Protein AF-A0A7R9HD45-F1 (afdb_monomer_lite)

Radius of gyration: 19.66 Å; chains: 1; bounding box: 54×45×56 Å

Foldseek 3Di:
DDDPDPPVVVPVPPVVVVVVPPDDPVVVVLPPPLLVLCVVVVVVLCLVPVCSVPPSVCLSVDPSSVVVVVVVVVLVVVLLQCLVPVVVNVVSVVVVVVVCVVSVCDPVNVCSVLVVLLQLLLVVLVVVDALVVLVVVLVVVLVCCCVVCPVVCDPSSSVVSSVVSVSSSVSSNNSSVVNVVVVVVVVD

Structure (mmCIF, N/CA/C/O backbone):
data_AF-A0A7R9HD45-F1
#
_entry.id   AF-A0A7R9HD45-F1
#
loop_
_atom_site.group_PDB
_atom_site.id
_atom_site.type_symbol
_atom_site.label_atom_id
_atom_site.label_alt_id
_atom_site.label_comp_id
_atom_site.label_asym_id
_atom_site.label_entity_id
_atom_site.label_seq_id
_atom_site.pdbx_PDB_ins_code
_atom_site.Cartn_x
_atom_site.Cartn_y
_atom_site.Cartn_z
_atom_site.occupancy
_atom_site.B_iso_or_equiv
_atom_site.auth_seq_id
_atom_site.auth_comp_id
_atom_site.auth_asym_id
_atom_site.auth_atom_id
_atom_site.pdbx_PDB_model_num
ATOM 1 N N . MET A 1 1 ? 4.451 24.862 31.848 1.00 37.00 1 MET A N 1
ATOM 2 C CA . MET A 1 1 ? 4.583 25.518 30.523 1.00 37.00 1 MET A CA 1
ATOM 3 C C . MET A 1 1 ? 5.754 26.496 30.587 1.00 37.00 1 MET A C 1
ATOM 5 O O . MET A 1 1 ? 5.957 27.007 31.683 1.00 37.00 1 MET A O 1
ATOM 9 N N . PRO A 1 2 ? 6.519 26.742 29.502 1.00 36.47 2 PRO A N 1
ATOM 10 C CA . PRO A 1 2 ? 6.122 26.620 28.089 1.00 36.47 2 PRO A CA 1
ATOM 11 C C . PRO A 1 2 ? 6.925 25.553 27.303 1.00 36.47 2 PRO A C 1
ATOM 13 O O . PRO A 1 2 ? 8.023 25.207 27.710 1.00 36.47 2 PRO A O 1
ATOM 16 N N . HIS A 1 3 ? 6.418 24.835 26.289 1.00 32.84 3 HIS A N 1
ATOM 17 C CA . HIS A 1 3 ? 5.619 25.163 25.083 1.00 32.84 3 HIS A CA 1
ATOM 18 C C . HIS A 1 3 ? 6.367 25.822 23.902 1.00 32.84 3 HIS A C 1
ATOM 20 O O . HIS A 1 3 ? 5.754 26.561 23.143 1.00 32.84 3 HIS A O 1
ATOM 26 N N . THR A 1 4 ? 7.657 25.536 23.676 1.00 33.56 4 THR A N 1
ATOM 27 C CA . THR A 1 4 ? 8.432 26.269 22.643 1.00 33.56 4 THR A CA 1
ATOM 28 C C . THR A 1 4 ? 9.160 25.475 21.554 1.00 33.56 4 THR A C 1
ATOM 30 O O . THR A 1 4 ? 9.821 26.104 20.736 1.00 33.56 4 THR A O 1
ATOM 33 N N . THR A 1 5 ? 8.996 24.154 21.411 1.00 37.38 5 THR A N 1
ATOM 34 C CA . THR A 1 5 ? 9.752 23.429 20.354 1.00 37.38 5 THR A CA 1
ATOM 35 C C . THR A 1 5 ? 8.941 23.069 19.099 1.00 37.38 5 THR A C 1
ATOM 37 O O . THR A 1 5 ? 9.533 22.813 18.057 1.00 37.38 5 THR A O 1
ATOM 40 N N . ILE A 1 6 ? 7.602 23.127 19.118 1.00 32.69 6 ILE A N 1
ATOM 41 C CA . ILE A 1 6 ? 6.777 22.719 17.952 1.00 32.69 6 ILE A CA 1
ATOM 42 C C . ILE A 1 6 ? 6.274 23.910 17.108 1.00 32.69 6 ILE A C 1
ATOM 44 O O . ILE A 1 6 ? 5.929 23.740 15.942 1.00 32.69 6 ILE A O 1
ATOM 48 N N . GLN A 1 7 ? 6.310 25.146 17.618 1.00 30.80 7 GLN A N 1
ATOM 49 C CA . GLN A 1 7 ? 5.837 26.314 16.852 1.00 30.80 7 GLN A CA 1
ATOM 50 C C . GLN A 1 7 ? 6.809 26.795 15.759 1.00 30.80 7 GLN A C 1
ATOM 52 O O . GLN A 1 7 ? 6.371 27.408 14.788 1.00 30.80 7 GLN A O 1
ATOM 57 N N . ASN A 1 8 ? 8.099 26.456 15.835 1.00 28.36 8 ASN A N 1
ATOM 58 C CA . ASN A 1 8 ? 9.096 26.980 14.890 1.00 28.36 8 ASN A CA 1
ATOM 59 C C . ASN A 1 8 ? 9.221 26.199 13.572 1.00 28.36 8 ASN A C 1
ATOM 61 O O . ASN A 1 8 ? 9.954 26.628 12.685 1.00 28.36 8 ASN A O 1
ATOM 65 N N . ILE A 1 9 ? 8.470 25.109 13.386 1.00 36.81 9 ILE A N 1
ATOM 66 C CA . ILE A 1 9 ? 8.404 24.407 12.091 1.00 36.81 9 ILE A CA 1
ATOM 67 C C . ILE A 1 9 ? 7.340 25.049 11.170 1.00 36.81 9 ILE A C 1
ATOM 69 O O . ILE A 1 9 ? 7.407 24.928 9.948 1.00 36.81 9 ILE A O 1
ATOM 73 N N . CYS A 1 10 ? 6.403 25.834 11.721 1.00 34.09 10 CYS A N 1
ATOM 74 C CA . CYS A 1 10 ? 5.302 26.434 10.956 1.00 34.09 10 CYS A CA 1
ATOM 75 C C . CYS A 1 10 ? 5.673 27.677 10.124 1.00 34.09 10 CYS A C 1
ATOM 77 O O . CYS A 1 10 ? 4.868 28.105 9.298 1.00 34.09 10 CYS A O 1
ATOM 79 N N . HIS A 1 11 ? 6.858 28.275 10.294 1.00 33.97 11 HIS A N 1
ATOM 80 C CA . HIS A 1 11 ? 7.197 29.545 9.624 1.00 33.97 11 HIS A CA 1
ATOM 81 C C . HIS A 1 11 ? 8.192 29.438 8.460 1.00 33.97 11 HIS A C 1
ATOM 83 O O . HIS A 1 11 ? 8.346 30.399 7.711 1.00 33.97 11 HIS A O 1
ATOM 89 N N . THR A 1 12 ? 8.772 28.263 8.202 1.00 34.00 12 THR A N 1
ATOM 90 C CA . THR A 1 12 ? 9.596 28.002 6.999 1.00 34.00 12 THR A CA 1
ATOM 91 C C . THR A 1 12 ? 8.885 27.143 5.943 1.00 34.00 12 THR A C 1
ATOM 93 O O . THR A 1 12 ? 9.400 26.938 4.844 1.00 34.00 12 THR A O 1
ATOM 96 N N . ALA A 1 13 ? 7.635 26.747 6.203 1.00 35.91 13 ALA A N 1
ATOM 97 C CA . ALA A 1 13 ? 6.759 26.040 5.271 1.00 35.91 13 ALA A CA 1
ATOM 98 C C . ALA A 1 13 ? 6.132 26.832 4.081 1.00 35.91 13 ALA A C 1
ATOM 100 O O . ALA A 1 13 ? 5.408 26.191 3.310 1.00 35.91 13 ALA A O 1
ATOM 101 N N . PRO A 1 14 ? 6.350 28.149 3.818 1.00 29.95 14 PRO A N 1
ATOM 102 C CA . PRO A 1 14 ? 5.657 28.797 2.696 1.00 29.95 14 PRO A CA 1
ATOM 103 C C . PRO A 1 14 ? 6.143 28.360 1.307 1.00 29.95 14 PRO A C 1
ATOM 105 O O . PRO A 1 14 ? 5.421 28.555 0.332 1.00 29.95 14 PRO A O 1
ATOM 108 N N . VAL A 1 15 ? 7.340 27.775 1.178 1.00 36.78 15 VAL A N 1
ATOM 109 C CA . VAL A 1 15 ? 7.893 27.402 -0.141 1.00 36.78 15 VAL A CA 1
ATOM 110 C C . VAL A 1 15 ? 7.516 25.975 -0.533 1.00 36.78 15 VAL A C 1
ATOM 112 O O . VAL A 1 15 ? 7.217 25.718 -1.699 1.00 36.78 15 VAL A O 1
ATOM 115 N N . PHE A 1 16 ? 7.437 25.060 0.438 1.00 35.75 16 PHE A N 1
ATOM 116 C CA . PHE A 1 16 ? 7.025 23.683 0.174 1.00 35.75 16 PHE A CA 1
ATOM 117 C C . PHE A 1 16 ? 5.530 23.641 -0.170 1.00 35.75 16 PHE A C 1
ATOM 119 O O . PHE A 1 16 ? 5.158 23.137 -1.223 1.00 35.75 16 PHE A O 1
ATOM 126 N N . PHE A 1 17 ? 4.672 24.294 0.625 1.00 30.89 17 PHE A N 1
ATOM 127 C CA . PHE A 1 17 ? 3.214 24.183 0.487 1.00 30.89 17 PHE A CA 1
ATOM 128 C C . PHE A 1 17 ? 2.621 24.935 -0.721 1.00 30.89 17 PHE A C 1
ATOM 130 O O . PHE A 1 17 ? 1.613 24.509 -1.288 1.00 30.89 17 PHE A O 1
ATOM 137 N N . LYS A 1 18 ? 3.260 26.015 -1.196 1.00 28.20 18 LYS A N 1
ATOM 138 C CA . LYS A 1 18 ? 2.739 26.805 -2.330 1.00 28.20 18 LYS A CA 1
ATOM 139 C C . LYS A 1 18 ? 2.859 26.081 -3.679 1.00 28.20 18 LYS A C 1
ATOM 141 O O . LYS A 1 18 ? 2.117 26.400 -4.603 1.00 28.20 18 LYS A O 1
ATOM 146 N N . ARG A 1 19 ? 3.720 25.057 -3.781 1.00 32.09 19 ARG A N 1
ATOM 147 C CA . ARG A 1 19 ? 3.795 24.148 -4.943 1.00 32.09 19 ARG A CA 1
ATOM 148 C C . ARG A 1 19 ? 2.727 23.038 -4.896 1.00 32.09 19 ARG A C 1
ATOM 150 O O . ARG A 1 19 ? 2.382 22.499 -5.942 1.00 32.09 19 ARG A O 1
ATOM 157 N N . PHE A 1 20 ? 2.174 22.733 -3.717 1.00 34.44 20 PHE A N 1
ATOM 158 C CA . PHE A 1 20 ? 1.123 21.717 -3.526 1.00 34.44 20 PHE A CA 1
ATOM 159 C C . PHE A 1 20 ? -0.303 22.276 -3.630 1.00 34.44 20 PHE A C 1
ATOM 161 O O . PHE A 1 20 ? -1.250 21.507 -3.756 1.00 34.44 20 PHE A O 1
ATOM 168 N N . SER A 1 21 ? -0.471 23.602 -3.621 1.00 35.94 21 SER A N 1
ATOM 169 C CA . SER A 1 21 ? -1.791 24.248 -3.658 1.00 35.94 21 SER A CA 1
ATOM 170 C C . SER A 1 21 ? -2.357 24.476 -5.068 1.00 35.94 21 SER A C 1
ATOM 172 O O . SER A 1 21 ? -3.542 24.777 -5.184 1.00 35.94 21 SER A O 1
ATOM 174 N N . THR A 1 22 ? -1.559 24.375 -6.136 1.00 33.75 22 THR A N 1
ATOM 175 C CA . THR A 1 22 ? -2.017 24.701 -7.507 1.00 33.75 22 THR A CA 1
ATOM 176 C C . THR A 1 22 ? -1.997 23.524 -8.477 1.00 33.75 22 THR A C 1
ATOM 178 O O . THR A 1 22 ? -2.647 23.583 -9.519 1.00 33.75 22 THR A O 1
ATOM 181 N N . ALA A 1 23 ? -1.328 22.422 -8.135 1.00 33.41 23 ALA A N 1
ATOM 182 C CA . ALA A 1 23 ? -1.485 21.170 -8.857 1.00 33.41 23 ALA A CA 1
ATOM 183 C C . ALA A 1 23 ? -2.617 20.383 -8.196 1.00 33.41 23 ALA A C 1
ATOM 185 O O . ALA A 1 23 ? -2.477 19.918 -7.069 1.00 33.41 23 ALA A O 1
ATOM 186 N N . SER A 1 24 ? -3.743 20.247 -8.899 1.00 37.78 24 SER A N 1
ATOM 187 C CA . SER A 1 24 ? -4.801 19.295 -8.558 1.00 37.78 24 SER A CA 1
ATOM 188 C C . SER A 1 24 ? -4.176 18.000 -8.027 1.00 37.78 24 SER A C 1
ATOM 190 O O . SER A 1 24 ? -3.310 17.426 -8.687 1.00 37.78 24 SER A O 1
ATOM 192 N N . THR A 1 25 ? -4.626 17.526 -6.865 1.00 40.59 25 THR A N 1
ATOM 193 C CA . THR A 1 25 ? -4.261 16.240 -6.232 1.00 40.59 25 THR A CA 1
ATOM 194 C C . THR A 1 25 ? -4.289 15.038 -7.189 1.00 40.59 25 THR A C 1
ATOM 196 O O . THR A 1 25 ? -3.688 14.003 -6.910 1.00 40.59 25 THR A O 1
ATOM 199 N N . LYS A 1 26 ? -4.905 15.197 -8.365 1.00 34.84 26 LYS A N 1
ATOM 200 C CA . LYS A 1 26 ? -4.814 14.302 -9.519 1.00 34.84 26 LYS A CA 1
ATOM 201 C C . LYS A 1 26 ? -3.368 14.093 -10.011 1.00 34.84 26 LYS A C 1
ATOM 203 O O . LYS A 1 26 ? -2.990 12.954 -10.243 1.00 34.84 26 LYS A O 1
ATOM 208 N N . SER A 1 27 ? -2.523 15.121 -10.125 1.00 34.53 27 SER A N 1
ATOM 209 C CA . SER A 1 27 ? -1.201 14.992 -10.776 1.00 34.53 27 SER A CA 1
ATOM 210 C C . SER A 1 27 ? -0.149 14.227 -9.965 1.00 34.53 27 SER A C 1
ATOM 212 O O . SER A 1 27 ? 0.706 13.574 -10.559 1.00 34.53 27 SER A O 1
ATOM 214 N N . PHE A 1 28 ? -0.207 14.262 -8.630 1.00 35.84 28 PHE A N 1
ATOM 215 C CA . PHE A 1 28 ? 0.775 13.559 -7.792 1.00 35.84 28 PHE A CA 1
ATOM 216 C C . PHE A 1 28 ? 0.576 12.031 -7.843 1.00 35.84 28 PHE A C 1
ATOM 218 O O . PHE A 1 28 ? 1.538 11.286 -8.004 1.00 35.84 28 PHE A O 1
ATOM 225 N N . PHE A 1 29 ? -0.680 11.567 -7.848 1.00 39.22 29 PHE A N 1
ATOM 226 C CA . PHE A 1 29 ? -1.022 10.143 -7.990 1.00 39.22 29 PHE A CA 1
ATOM 227 C C . PHE A 1 29 ? -0.968 9.625 -9.440 1.00 39.22 29 PHE A C 1
ATOM 229 O O . PHE A 1 29 ? -0.729 8.438 -9.664 1.00 39.22 29 PHE A O 1
ATOM 236 N N . ILE A 1 30 ? -1.172 10.490 -10.442 1.00 40.84 30 ILE A N 1
ATOM 237 C CA . ILE A 1 30 ? -1.150 10.093 -11.861 1.00 40.84 30 ILE A CA 1
ATOM 238 C C . ILE A 1 30 ? 0.277 9.783 -12.357 1.00 40.84 30 ILE A C 1
ATOM 240 O O . ILE A 1 30 ? 0.427 8.906 -13.205 1.00 40.84 30 ILE A O 1
ATOM 244 N N . CYS A 1 31 ? 1.318 10.430 -11.811 1.00 39.12 31 CYS A N 1
ATOM 245 C CA . CYS A 1 31 ? 2.699 10.281 -12.298 1.00 39.12 31 CYS A CA 1
ATOM 246 C C . CYS A 1 31 ? 3.577 9.293 -11.507 1.00 39.12 31 CYS A C 1
ATOM 248 O O . CYS A 1 31 ? 4.443 8.667 -12.114 1.00 39.12 31 CYS A O 1
ATOM 250 N N . PHE A 1 32 ? 3.396 9.147 -10.187 1.00 40.38 32 PHE A N 1
ATOM 251 C CA . PHE A 1 32 ? 4.357 8.391 -9.365 1.00 40.38 32 PHE A CA 1
ATOM 252 C C . PHE A 1 32 ? 4.056 6.880 -9.271 1.00 40.38 32 PHE A C 1
ATOM 254 O O . PHE A 1 32 ? 4.989 6.088 -9.357 1.00 40.38 32 PHE A O 1
ATOM 261 N N . ASP A 1 33 ? 2.781 6.463 -9.221 1.00 44.50 33 ASP A N 1
ATOM 262 C CA . ASP A 1 33 ? 2.428 5.054 -8.932 1.00 44.50 33 ASP A CA 1
ATOM 263 C C . ASP A 1 33 ? 1.754 4.295 -10.090 1.00 44.50 33 ASP A C 1
ATOM 265 O O . ASP A 1 33 ? 2.065 3.128 -10.343 1.00 44.50 33 ASP A O 1
ATOM 269 N N . ARG A 1 34 ? 0.859 4.938 -10.856 1.00 52.25 34 ARG A N 1
ATOM 270 C CA . ARG A 1 34 ? 0.062 4.257 -11.903 1.00 52.25 34 ARG A CA 1
ATOM 271 C C . ARG A 1 34 ? 0.893 3.742 -13.076 1.00 52.25 34 ARG A C 1
ATOM 273 O O . ARG A 1 34 ? 0.604 2.687 -13.632 1.00 52.25 34 ARG A O 1
ATOM 280 N N . PHE A 1 35 ? 1.902 4.512 -13.464 1.00 52.75 35 PHE A N 1
ATOM 281 C CA . PHE A 1 35 ? 2.761 4.213 -14.607 1.00 52.75 35 PHE A CA 1
ATOM 282 C C . PHE A 1 35 ? 3.897 3.260 -14.225 1.00 52.75 35 PHE A C 1
ATOM 284 O O . PHE A 1 35 ? 4.374 2.474 -15.043 1.00 52.75 35 PHE A O 1
ATOM 291 N N . TRP A 1 36 ? 4.314 3.304 -12.957 1.00 65.19 36 TRP A N 1
ATOM 292 C CA . TRP A 1 36 ? 5.434 2.517 -12.471 1.00 65.19 36 TRP A CA 1
ATOM 293 C C . TRP A 1 36 ? 5.076 1.036 -12.312 1.00 65.19 36 TRP A C 1
ATOM 295 O O . TRP A 1 36 ? 5.911 0.189 -12.625 1.00 65.19 36 TRP A O 1
ATOM 305 N N . PHE A 1 37 ? 3.831 0.703 -11.940 1.00 77.75 37 PHE A N 1
ATOM 306 C CA . PHE A 1 37 ? 3.370 -0.690 -11.854 1.00 77.75 37 PHE A CA 1
ATOM 307 C C . PHE A 1 37 ? 3.571 -1.459 -13.169 1.00 77.75 37 PHE A C 1
ATOM 309 O O . PHE A 1 37 ? 4.298 -2.449 -13.186 1.00 77.75 37 PHE A O 1
ATOM 316 N N . PHE A 1 38 ? 3.000 -0.985 -14.283 1.00 83.12 38 PHE A N 1
ATOM 317 C CA . PHE A 1 38 ? 3.111 -1.683 -15.572 1.00 83.12 38 PHE A CA 1
ATOM 318 C C . PHE A 1 38 ? 4.471 -1.510 -16.253 1.00 83.12 38 PHE A C 1
ATOM 320 O O . PHE A 1 38 ? 4.871 -2.374 -17.023 1.00 83.12 38 PHE A O 1
ATOM 327 N N . ARG A 1 39 ? 5.231 -0.451 -15.950 1.00 81.31 39 ARG A N 1
ATOM 328 C CA . ARG A 1 39 ? 6.635 -0.362 -16.388 1.00 81.31 39 ARG A CA 1
ATOM 329 C C . ARG A 1 39 ? 7.532 -1.371 -15.680 1.00 81.31 39 ARG A C 1
ATOM 331 O O . ARG A 1 39 ? 8.469 -1.880 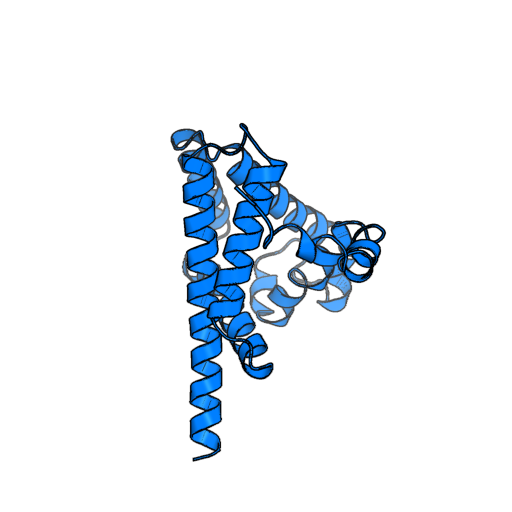-16.281 1.00 81.31 39 ARG A O 1
ATOM 338 N N . THR A 1 40 ? 7.251 -1.645 -14.409 1.00 76.88 40 THR A N 1
ATOM 339 C CA . THR A 1 40 ? 8.044 -2.568 -13.587 1.00 76.88 40 THR A CA 1
ATOM 340 C C . THR A 1 40 ? 7.608 -4.017 -13.780 1.00 76.88 40 THR A C 1
ATOM 342 O O . THR A 1 40 ? 8.442 -4.918 -13.722 1.00 76.88 40 THR A O 1
ATOM 345 N N . TYR A 1 41 ? 6.315 -4.239 -14.019 1.00 82.81 41 TYR A N 1
ATOM 346 C CA . TYR A 1 41 ? 5.709 -5.554 -14.210 1.00 82.81 41 TYR A CA 1
ATOM 347 C C . TYR A 1 41 ? 4.792 -5.555 -15.451 1.00 82.81 41 TYR A C 1
ATOM 349 O O . TYR A 1 41 ? 3.569 -5.669 -15.315 1.00 82.81 41 TYR A O 1
ATOM 357 N N . PRO A 1 42 ? 5.348 -5.420 -16.672 1.00 84.12 42 PRO A N 1
ATOM 358 C CA . PRO A 1 42 ? 4.565 -5.326 -17.910 1.00 84.12 42 PRO A CA 1
ATOM 359 C C . PRO A 1 42 ? 3.654 -6.534 -18.146 1.00 84.12 42 PRO A C 1
ATOM 361 O O . PRO A 1 42 ? 2.526 -6.370 -18.601 1.00 84.12 42 PRO A O 1
ATOM 364 N N . GLN A 1 43 ? 4.068 -7.729 -17.722 1.00 85.62 43 GLN A N 1
ATOM 365 C CA . GLN A 1 43 ? 3.274 -8.959 -17.793 1.00 85.62 43 GLN A CA 1
ATOM 366 C C . GLN A 1 43 ? 1.941 -8.874 -17.030 1.00 85.62 43 GLN A C 1
ATOM 368 O O . GLN A 1 43 ? 1.009 -9.627 -17.296 1.00 85.62 43 GLN A O 1
ATOM 373 N N . LYS A 1 44 ? 1.810 -7.952 -16.066 1.00 86.25 44 LYS A N 1
ATOM 374 C CA . LYS A 1 44 ? 0.560 -7.768 -15.314 1.00 86.25 44 LYS A CA 1
ATOM 375 C C . LYS A 1 44 ? -0.509 -7.068 -16.146 1.00 86.25 44 LYS A C 1
ATOM 377 O O . LYS A 1 44 ? -1.691 -7.223 -15.849 1.00 86.25 44 LYS A O 1
ATOM 382 N N . LEU A 1 45 ? -0.118 -6.348 -17.200 1.00 88.06 45 LEU A N 1
ATOM 383 C CA . LEU A 1 45 ? -1.037 -5.664 -18.108 1.00 88.06 45 LEU A CA 1
ATOM 384 C C . LEU A 1 45 ? -1.970 -6.649 -18.833 1.00 88.06 45 LEU A C 1
ATOM 386 O O . LEU A 1 45 ? -3.138 -6.340 -19.062 1.00 88.06 45 LEU A O 1
ATOM 390 N N . GLU A 1 46 ? -1.501 -7.872 -19.094 1.00 89.19 46 GLU A N 1
ATOM 391 C CA . GLU A 1 46 ? -2.262 -8.943 -19.755 1.00 89.19 46 GLU A CA 1
ATOM 392 C C . GLU A 1 46 ? -3.553 -9.318 -19.011 1.00 89.19 46 GLU A C 1
ATOM 394 O O . GLU A 1 46 ? -4.531 -9.750 -19.621 1.00 89.19 46 GLU A O 1
ATOM 399 N N . LYS A 1 47 ? -3.598 -9.111 -17.688 1.00 86.50 47 LYS A N 1
ATOM 400 C CA . LYS A 1 47 ? -4.785 -9.390 -16.863 1.00 86.50 47 LYS A CA 1
ATOM 401 C C . LYS A 1 47 ? -5.910 -8.371 -17.068 1.00 86.50 47 LYS A C 1
ATOM 403 O O . LYS A 1 47 ? -7.042 -8.610 -16.649 1.00 86.50 47 LYS A O 1
ATOM 408 N N . PHE A 1 48 ? -5.628 -7.249 -17.728 1.00 89.44 48 PHE A N 1
ATOM 409 C CA . PHE A 1 48 ? -6.566 -6.156 -17.944 1.00 89.44 48 PHE A CA 1
ATOM 410 C C . PHE A 1 48 ? -7.064 -6.128 -19.388 1.00 89.44 48 PHE A C 1
ATOM 412 O O . PHE A 1 48 ? -6.786 -5.187 -20.122 1.00 89.44 48 PHE A O 1
ATOM 419 N N . ALA A 1 49 ? -7.866 -7.121 -19.788 1.00 89.88 49 ALA A N 1
ATOM 420 C CA . ALA A 1 49 ? -8.382 -7.271 -21.161 1.00 89.88 49 ALA A CA 1
ATOM 421 C C . ALA A 1 49 ? -8.983 -5.986 -21.777 1.00 89.88 49 ALA A C 1
ATOM 423 O O . ALA A 1 49 ? -8.977 -5.792 -22.986 1.00 89.88 49 ALA A O 1
ATOM 424 N N . ALA A 1 50 ? -9.495 -5.083 -20.939 1.00 90.12 50 ALA A N 1
ATOM 425 C CA . ALA A 1 50 ? -10.053 -3.801 -21.345 1.00 90.12 50 ALA A CA 1
ATOM 426 C C . ALA A 1 50 ? -9.028 -2.844 -21.997 1.00 90.12 50 ALA A C 1
ATOM 428 O O . ALA A 1 50 ? -9.433 -1.992 -22.791 1.00 90.12 50 ALA A O 1
ATOM 429 N N . PHE A 1 51 ? -7.746 -2.958 -21.643 1.00 92.25 51 PHE A N 1
ATOM 430 C CA . PHE A 1 51 ? -6.659 -2.086 -22.100 1.00 92.25 51 PHE A CA 1
ATOM 431 C C . PHE A 1 51 ? -5.304 -2.814 -22.210 1.00 92.25 51 PHE A C 1
ATOM 433 O O . PHE A 1 51 ? -4.263 -2.167 -22.229 1.00 92.25 51 PHE A O 1
ATOM 440 N N . SER A 1 52 ? -5.299 -4.146 -22.305 1.00 91.62 52 SER A N 1
ATOM 441 C CA . SER A 1 52 ? -4.069 -4.949 -22.312 1.00 91.62 52 SER A CA 1
ATOM 442 C C . SER A 1 52 ? -3.205 -4.743 -23.558 1.00 91.62 52 SER A C 1
ATOM 444 O O . SER A 1 52 ? -2.006 -4.991 -23.522 1.00 91.62 52 SER A O 1
ATOM 446 N N . THR A 1 53 ? -3.811 -4.284 -24.654 1.00 92.31 53 THR A N 1
ATOM 447 C CA . THR A 1 53 ? -3.146 -4.006 -25.935 1.00 92.31 53 THR A CA 1
ATOM 448 C C . THR A 1 53 ? -2.725 -2.546 -26.089 1.00 92.31 53 THR A C 1
ATOM 450 O O . THR A 1 53 ? -2.229 -2.165 -27.145 1.00 92.31 53 THR A O 1
ATOM 453 N N . VAL A 1 54 ? -2.991 -1.702 -25.089 1.00 89.94 54 VAL A N 1
ATOM 454 C CA . VAL A 1 54 ? -2.671 -0.273 -25.149 1.00 89.94 54 VAL A CA 1
ATOM 455 C C . VAL A 1 54 ? -1.187 -0.095 -24.819 1.00 89.94 54 VAL A C 1
ATOM 457 O O . VAL A 1 54 ? -0.752 -0.604 -23.781 1.00 89.94 54 VAL A O 1
ATOM 460 N N . PRO A 1 55 ? -0.410 0.622 -25.653 1.00 89.62 55 PRO A N 1
ATOM 461 C CA . PRO A 1 55 ? 0.982 0.938 -25.356 1.00 89.62 55 PRO A CA 1
ATOM 462 C C . PRO A 1 55 ? 1.138 1.610 -23.989 1.00 89.62 55 PRO A C 1
ATOM 464 O O . PRO A 1 55 ? 0.291 2.404 -23.570 1.00 89.62 55 PRO A O 1
ATOM 467 N N . LEU A 1 56 ? 2.218 1.286 -23.268 1.00 85.06 56 LEU A N 1
ATOM 468 C CA . LEU A 1 56 ? 2.411 1.761 -21.894 1.00 85.06 56 LEU A CA 1
ATOM 469 C C . LEU A 1 56 ? 2.377 3.286 -21.798 1.00 85.06 56 LEU A C 1
ATOM 471 O O . LEU A 1 56 ? 1.799 3.809 -20.856 1.00 85.06 56 LEU A O 1
ATOM 475 N N . ASP A 1 57 ? 2.976 3.980 -22.760 1.00 84.88 57 ASP A N 1
ATOM 476 C CA . ASP A 1 57 ? 3.017 5.436 -22.894 1.00 84.88 57 ASP A CA 1
ATOM 477 C C . ASP A 1 57 ? 1.659 6.078 -23.205 1.00 84.88 57 ASP A C 1
ATOM 479 O O . ASP A 1 57 ? 1.431 7.227 -22.825 1.00 84.88 57 ASP A O 1
ATOM 483 N N . GLU A 1 58 ? 0.726 5.323 -23.784 1.00 87.19 58 GLU A N 1
ATOM 484 C CA . GLU A 1 58 ? -0.641 5.764 -24.074 1.00 87.19 58 GLU A CA 1
ATOM 485 C C . GLU A 1 58 ? -1.640 5.440 -22.948 1.00 87.19 58 GLU A C 1
ATOM 487 O O . GLU A 1 58 ? -2.732 6.014 -22.892 1.00 87.19 58 GLU A O 1
ATOM 492 N N . LEU A 1 59 ? -1.287 4.571 -21.990 1.00 82.88 59 LEU A N 1
ATOM 493 C CA . LEU A 1 59 ? -2.153 4.247 -20.847 1.00 82.88 59 LEU A CA 1
ATOM 494 C C . LEU A 1 59 ? -2.671 5.482 -20.079 1.00 82.88 59 LEU A C 1
ATOM 496 O O . LEU A 1 59 ? -3.860 5.485 -19.752 1.00 82.88 59 LEU A O 1
ATOM 500 N N . PRO A 1 60 ? -1.878 6.544 -19.812 1.00 82.81 60 PRO A N 1
ATOM 501 C CA . PRO A 1 60 ? -2.336 7.730 -19.080 1.00 82.81 60 PRO A CA 1
ATOM 502 C C . PRO A 1 60 ? -3.434 8.544 -19.774 1.00 82.81 60 PRO A C 1
ATOM 504 O O . PRO A 1 60 ? -3.973 9.468 -19.172 1.00 82.81 60 PRO A O 1
ATOM 507 N N . THR A 1 61 ? -3.761 8.257 -21.034 1.00 85.69 61 THR A N 1
ATOM 508 C CA . THR A 1 61 ? -4.887 8.893 -21.738 1.00 85.69 61 THR A CA 1
ATOM 509 C C . THR A 1 61 ? -6.061 7.926 -21.933 1.00 85.69 61 THR A C 1
ATOM 511 O O . THR A 1 61 ? -7.160 8.333 -22.323 1.00 85.69 61 THR A O 1
ATOM 514 N N . ASN A 1 62 ? -5.887 6.643 -21.594 1.00 87.81 62 ASN A N 1
ATOM 515 C CA . ASN A 1 62 ? -6.893 5.613 -21.792 1.00 87.81 62 ASN A CA 1
ATOM 516 C C . ASN A 1 62 ? -8.026 5.687 -20.749 1.00 87.81 62 ASN A C 1
ATOM 518 O O . ASN A 1 62 ? -7.843 5.464 -19.548 1.00 87.81 62 ASN A O 1
ATOM 522 N N . LYS A 1 63 ? -9.258 5.916 -21.222 1.00 91.62 63 LYS A N 1
ATOM 523 C CA . LYS A 1 63 ? -10.450 6.053 -20.362 1.00 91.62 63 LYS A CA 1
ATOM 524 C C . LYS A 1 63 ? -10.765 4.801 -19.531 1.00 91.62 63 LYS A C 1
ATOM 526 O O . LYS A 1 63 ? -11.242 4.931 -18.406 1.00 91.62 63 LYS A O 1
ATOM 531 N N . LYS A 1 64 ? -10.504 3.596 -20.052 1.00 90.44 64 LYS A N 1
ATOM 532 C CA . LYS A 1 64 ? -10.776 2.334 -19.338 1.00 90.44 64 LYS A CA 1
ATOM 533 C C . LYS A 1 64 ? -9.772 2.119 -18.206 1.00 90.44 64 LYS A C 1
ATOM 535 O O . LYS A 1 64 ? -10.173 1.752 -17.103 1.00 90.44 64 LYS A O 1
ATOM 540 N N . PHE A 1 65 ? -8.498 2.427 -18.448 1.00 87.25 65 PHE A N 1
ATOM 541 C CA . PHE A 1 65 ? -7.482 2.469 -17.397 1.00 87.25 65 PHE A CA 1
ATOM 542 C C . PHE A 1 65 ? -7.843 3.495 -16.312 1.00 87.25 65 PHE A C 1
ATOM 544 O O . PHE A 1 65 ? -7.777 3.199 -15.118 1.00 87.25 65 PHE A O 1
ATOM 551 N N . HIS A 1 66 ? -8.322 4.678 -16.715 1.00 83.75 66 HIS A N 1
ATOM 552 C CA . HIS A 1 66 ? -8.787 5.705 -15.783 1.00 83.75 66 HIS A CA 1
ATOM 553 C C . HIS A 1 66 ? -9.927 5.239 -14.895 1.00 83.75 66 HIS A C 1
ATOM 555 O O . HIS A 1 66 ? -9.826 5.385 -13.677 1.00 83.75 66 HIS A O 1
ATOM 561 N N . ALA A 1 67 ? -10.961 4.647 -15.490 1.00 85.00 67 ALA A N 1
ATOM 562 C CA . ALA A 1 67 ? -12.082 4.087 -14.755 1.00 85.00 67 ALA A CA 1
ATOM 563 C C . ALA A 1 67 ? -11.621 3.018 -13.755 1.00 85.00 67 ALA A C 1
ATOM 565 O O . ALA A 1 67 ? -12.011 3.071 -12.590 1.00 85.00 67 ALA A O 1
ATOM 566 N N . HIS A 1 68 ? -10.745 2.097 -14.176 1.00 86.56 68 HIS A N 1
ATOM 567 C CA . HIS A 1 68 ? -10.263 1.034 -13.298 1.00 86.56 68 HIS A CA 1
ATOM 568 C C . HIS A 1 68 ? -9.530 1.586 -12.078 1.00 86.56 68 HIS A C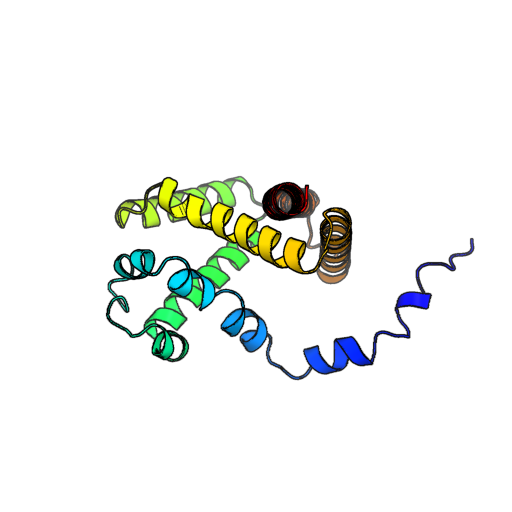 1
ATOM 570 O O . HIS A 1 68 ? -9.886 1.275 -10.946 1.00 86.56 68 HIS A O 1
ATOM 576 N N . ALA A 1 69 ? -8.539 2.448 -12.278 1.00 78.81 69 ALA A N 1
ATOM 577 C CA . ALA A 1 69 ? -7.786 2.926 -11.133 1.00 78.81 69 ALA A CA 1
ATOM 578 C C . ALA A 1 69 ? -8.500 4.048 -10.353 1.00 78.81 69 ALA A C 1
ATOM 580 O O . ALA A 1 69 ? -8.115 4.320 -9.224 1.00 78.81 69 ALA A O 1
ATOM 581 N N . ASN A 1 70 ? -9.584 4.638 -10.873 1.00 76.75 70 ASN A N 1
ATOM 582 C CA . ASN A 1 70 ? -10.535 5.375 -10.033 1.00 76.75 70 ASN A CA 1
ATOM 583 C C . ASN A 1 70 ? -11.316 4.416 -9.124 1.00 76.75 70 ASN A C 1
ATOM 585 O O . ASN A 1 70 ? -11.485 4.714 -7.948 1.00 76.75 70 ASN A O 1
ATOM 589 N N . ALA A 1 71 ? -11.738 3.249 -9.627 1.00 82.50 71 ALA A N 1
ATOM 590 C CA . ALA A 1 71 ? -12.398 2.229 -8.810 1.00 82.50 71 ALA A CA 1
ATOM 591 C C . ALA A 1 71 ? -11.500 1.718 -7.669 1.00 82.50 71 ALA A C 1
ATOM 593 O O . ALA A 1 71 ? -11.999 1.472 -6.571 1.00 82.50 71 ALA A O 1
ATOM 594 N N . ILE A 1 72 ? -10.181 1.629 -7.889 1.00 79.19 72 ILE A N 1
ATOM 595 C CA . ILE A 1 72 ? -9.210 1.347 -6.817 1.00 79.19 72 ILE A CA 1
ATOM 596 C C . ILE A 1 72 ? -9.279 2.436 -5.743 1.00 79.19 72 ILE A C 1
ATOM 598 O O . ILE A 1 72 ? -9.458 2.114 -4.573 1.00 79.19 72 ILE A O 1
ATOM 602 N N . MET A 1 73 ? -9.196 3.713 -6.131 1.00 75.25 73 MET A N 1
ATOM 603 C CA . MET A 1 73 ? -9.248 4.817 -5.167 1.00 75.25 73 MET A CA 1
ATOM 604 C C . MET A 1 73 ? -10.566 4.849 -4.396 1.00 75.25 73 MET A C 1
ATOM 606 O O . MET A 1 73 ? -10.538 5.011 -3.183 1.00 75.25 73 MET A O 1
ATOM 610 N N . TYR A 1 74 ? -11.701 4.613 -5.060 1.00 75.44 74 TYR A N 1
ATOM 611 C CA . TYR A 1 74 ? -12.987 4.493 -4.373 1.00 75.44 74 TYR A CA 1
ATOM 612 C C . TYR A 1 74 ? -13.006 3.330 -3.385 1.00 75.44 74 TYR A C 1
ATOM 614 O O . TYR A 1 74 ? -13.492 3.497 -2.277 1.00 75.44 74 TYR A O 1
ATOM 622 N N . THR A 1 75 ? -12.433 2.181 -3.748 1.00 77.00 75 THR A N 1
ATOM 623 C CA . THR A 1 75 ? -12.333 1.031 -2.838 1.00 77.00 75 THR A CA 1
ATOM 624 C C . THR A 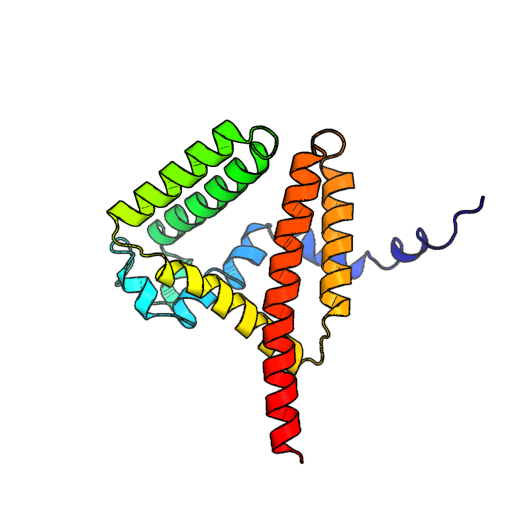1 75 ? -11.488 1.372 -1.611 1.00 77.00 75 THR A C 1
ATOM 626 O O . THR A 1 75 ? -11.884 1.045 -0.498 1.00 77.00 75 THR A O 1
ATOM 629 N N . VAL A 1 76 ? -10.357 2.063 -1.793 1.00 74.62 76 VAL A N 1
ATOM 630 C CA . VAL A 1 76 ? -9.514 2.532 -0.681 1.00 74.62 76 VAL A CA 1
ATOM 631 C C . VAL A 1 76 ? -10.285 3.509 0.202 1.00 74.62 76 VAL A C 1
ATOM 633 O O . VAL A 1 76 ? -10.294 3.332 1.413 1.00 74.62 76 VAL A O 1
ATOM 636 N N . THR A 1 77 ? -10.975 4.491 -0.381 1.00 71.50 77 THR A N 1
ATOM 637 C CA . THR A 1 77 ? -11.833 5.416 0.371 1.00 71.50 77 THR A CA 1
ATOM 638 C C . THR A 1 77 ? -12.897 4.662 1.161 1.00 71.50 77 THR A C 1
ATOM 640 O O . THR A 1 77 ? -12.994 4.863 2.361 1.00 71.50 77 THR A O 1
ATOM 643 N N . SER A 1 78 ? -13.616 3.720 0.545 1.00 75.81 78 SER A N 1
ATOM 644 C CA . SER A 1 78 ? -14.628 2.928 1.249 1.00 75.81 78 SER A CA 1
ATOM 645 C C . SER A 1 78 ? -14.038 2.074 2.372 1.00 75.81 78 SER A C 1
ATOM 647 O O . SER A 1 78 ? -14.664 1.943 3.414 1.00 75.81 78 SER A O 1
ATOM 649 N N . VAL A 1 79 ? -12.838 1.512 2.201 1.00 76.31 79 VAL A N 1
ATOM 650 C CA . VAL A 1 79 ? -12.136 0.801 3.283 1.00 76.31 79 VAL A CA 1
ATOM 651 C C . VAL A 1 79 ? -11.830 1.744 4.444 1.00 76.31 79 VAL A C 1
ATOM 653 O O . VAL A 1 79 ? -12.061 1.376 5.589 1.00 76.31 79 VAL A O 1
ATOM 656 N N . VAL A 1 80 ? -11.341 2.953 4.154 1.00 71.38 80 VAL A N 1
ATOM 657 C CA . VAL A 1 80 ? -11.012 3.967 5.167 1.00 71.38 80 VAL A CA 1
ATOM 658 C C . VAL A 1 80 ? -12.262 4.462 5.896 1.00 71.38 80 VAL A C 1
ATOM 660 O O . VAL A 1 80 ? -12.235 4.586 7.118 1.00 71.38 80 VAL A O 1
ATOM 663 N N . ASP A 1 81 ? -13.350 4.691 5.163 1.00 74.06 81 ASP A N 1
ATOM 664 C CA . ASP A 1 81 ? -14.625 5.183 5.695 1.00 74.06 81 ASP A CA 1
ATOM 665 C C . ASP A 1 81 ? -15.358 4.152 6.569 1.00 74.06 81 ASP A C 1
ATOM 667 O O . ASP A 1 81 ? -16.290 4.527 7.266 1.00 74.06 81 ASP A O 1
ATOM 671 N N . ASN A 1 82 ? -14.966 2.872 6.523 1.00 76.31 82 ASN A N 1
ATOM 672 C CA . ASN A 1 82 ? -15.583 1.781 7.291 1.00 76.31 82 ASN A CA 1
ATOM 673 C C . ASN A 1 82 ? -14.585 1.113 8.261 1.00 76.31 82 ASN A C 1
ATOM 675 O O . ASN A 1 82 ? -14.762 -0.044 8.640 1.00 76.31 82 ASN A O 1
ATOM 679 N N . LEU A 1 83 ? -13.497 1.795 8.647 1.00 72.25 83 LEU A N 1
ATOM 680 C CA . LEU A 1 83 ? -12.496 1.241 9.578 1.00 72.25 83 LEU A CA 1
ATOM 681 C C . LEU A 1 83 ? -13.038 1.004 10.996 1.00 72.25 83 LEU A C 1
ATOM 683 O O . LEU A 1 83 ? -12.458 0.228 11.756 1.00 72.25 83 LEU A O 1
ATOM 687 N N . ASP A 1 84 ? -14.114 1.688 11.361 1.00 73.06 84 ASP A N 1
ATOM 688 C CA . ASP A 1 84 ? -14.844 1.557 12.618 1.00 73.06 84 ASP A CA 1
ATOM 689 C C . ASP A 1 84 ? -15.934 0.476 12.591 1.00 73.06 84 ASP A C 1
ATOM 691 O O . ASP A 1 84 ? -16.421 0.091 13.651 1.00 73.06 84 ASP A O 1
ATOM 695 N N . GLU A 1 85 ? -16.231 -0.081 11.414 1.00 81.44 85 GLU A N 1
ATOM 696 C CA . GLU A 1 85 ? -17.236 -1.123 11.187 1.00 81.44 85 GLU A CA 1
ATOM 697 C C . GLU A 1 85 ? -16.555 -2.441 10.755 1.00 81.44 85 GLU A C 1
ATOM 699 O O . GLU A 1 85 ? -16.571 -2.816 9.576 1.00 81.44 85 GLU A O 1
ATOM 704 N N . PRO A 1 86 ? -15.906 -3.181 11.680 1.00 78.19 86 PRO A N 1
ATOM 705 C CA . PRO A 1 86 ? -15.019 -4.294 11.333 1.00 78.19 86 PRO A CA 1
ATOM 706 C C . PRO A 1 86 ? -15.727 -5.437 10.596 1.00 78.19 86 PRO A C 1
ATOM 708 O O . PRO A 1 86 ? -15.134 -6.053 9.711 1.00 78.19 86 PRO A O 1
ATOM 711 N N . GLU A 1 87 ? -16.990 -5.719 10.920 1.00 84.75 87 GLU A N 1
ATOM 712 C CA . GLU A 1 87 ? -17.780 -6.765 10.256 1.00 84.75 87 GLU A CA 1
ATOM 713 C C . GLU A 1 87 ? -18.094 -6.394 8.800 1.00 84.75 87 GLU A C 1
ATOM 715 O O . GLU A 1 87 ? -17.916 -7.212 7.891 1.00 84.75 87 GLU A O 1
ATOM 720 N N . VAL A 1 88 ? -18.473 -5.133 8.564 1.00 86.50 88 VAL A N 1
ATOM 721 C CA . VAL A 1 88 ? -18.711 -4.581 7.222 1.00 86.50 88 VAL A CA 1
ATOM 722 C C . VAL A 1 88 ? -17.420 -4.617 6.411 1.00 86.50 88 VAL A C 1
ATOM 724 O O . VAL A 1 88 ? -17.412 -5.076 5.265 1.00 86.50 88 VAL A O 1
ATOM 727 N N . LEU A 1 89 ? -16.308 -4.202 7.019 1.00 82.62 89 LEU A N 1
ATOM 728 C CA . LEU A 1 89 ? -15.008 -4.183 6.368 1.00 82.62 89 LEU A CA 1
ATOM 729 C C . LEU A 1 89 ? -14.546 -5.588 5.953 1.00 82.62 89 LEU A C 1
ATOM 731 O O . LEU A 1 89 ? -14.055 -5.767 4.835 1.00 82.62 89 LEU A O 1
ATOM 735 N N . VAL A 1 90 ? -14.727 -6.595 6.815 1.00 82.19 90 VAL A N 1
ATOM 736 C CA . VAL A 1 90 ? -14.393 -7.993 6.497 1.00 82.19 90 VAL A CA 1
ATOM 737 C C . VAL A 1 90 ? -15.185 -8.478 5.285 1.00 82.19 90 VAL A C 1
ATOM 739 O O . VAL A 1 90 ? -14.589 -9.027 4.355 1.00 82.19 90 VAL A O 1
ATOM 742 N N . GLU A 1 91 ? -16.497 -8.242 5.245 1.00 89.94 91 GLU A N 1
ATOM 743 C CA . GLU A 1 91 ? -17.330 -8.679 4.121 1.00 89.94 91 GLU A CA 1
ATOM 744 C C . GLU A 1 91 ? -16.986 -7.925 2.823 1.00 89.94 91 GLU A C 1
ATOM 746 O O . GLU A 1 91 ? -16.882 -8.528 1.750 1.00 89.94 91 GLU A O 1
ATOM 751 N N . MET A 1 92 ? -16.699 -6.622 2.908 1.00 86.56 92 MET A N 1
ATOM 752 C CA . MET A 1 92 ? -16.229 -5.825 1.769 1.00 86.56 92 MET A CA 1
ATOM 753 C C . MET A 1 92 ? -14.916 -6.363 1.189 1.00 86.56 92 MET A C 1
ATOM 755 O O . MET A 1 92 ? -14.803 -6.545 -0.029 1.00 86.56 92 MET A O 1
ATOM 759 N N . LEU A 1 93 ? -13.925 -6.639 2.042 1.00 86.19 93 LEU A N 1
ATOM 760 C CA . LEU A 1 93 ? -12.624 -7.164 1.623 1.00 86.19 93 LEU A CA 1
ATOM 761 C C . LEU A 1 93 ? -12.735 -8.592 1.082 1.00 86.19 93 LEU A C 1
ATOM 763 O O . LEU A 1 93 ? -12.087 -8.922 0.085 1.00 86.19 93 LEU A O 1
ATOM 767 N N . LYS A 1 94 ? -13.596 -9.425 1.673 1.00 87.38 94 LYS A N 1
ATOM 768 C CA . LYS A 1 94 ? -13.887 -10.769 1.170 1.00 87.38 94 LYS A CA 1
ATOM 769 C C . LYS A 1 94 ? -14.478 -10.709 -0.235 1.00 87.38 94 LYS A C 1
ATOM 771 O O . LYS A 1 94 ? -13.943 -11.336 -1.147 1.00 87.38 94 LYS A O 1
ATOM 776 N N . LYS A 1 95 ? -15.495 -9.873 -0.453 1.00 90.75 95 LYS A N 1
ATOM 777 C CA . LYS A 1 95 ? -16.110 -9.667 -1.772 1.00 90.75 95 LYS A CA 1
ATOM 778 C C . LYS A 1 95 ? -15.121 -9.103 -2.793 1.00 90.75 95 LYS A C 1
ATOM 780 O O . LYS A 1 95 ? -15.136 -9.499 -3.962 1.00 90.75 95 LYS A O 1
ATOM 785 N N . LEU A 1 96 ? -14.233 -8.199 -2.376 1.00 87.75 96 LEU A N 1
ATOM 786 C CA . LEU A 1 96 ? -13.141 -7.709 -3.218 1.00 87.75 96 LEU A CA 1
ATOM 787 C C . LEU A 1 96 ? -12.206 -8.853 -3.634 1.00 87.75 96 LEU A C 1
ATOM 789 O O . LEU A 1 96 ? -11.876 -8.968 -4.817 1.00 87.75 96 LEU A O 1
ATOM 793 N N . GLY A 1 97 ? -11.821 -9.714 -2.690 1.00 86.44 97 GLY A N 1
ATOM 794 C CA . GLY A 1 97 ? -11.013 -10.908 -2.936 1.00 86.44 97 GLY A CA 1
ATOM 795 C C . GLY A 1 97 ? -11.695 -11.896 -3.883 1.00 86.44 97 GLY A C 1
ATOM 796 O O . GLY A 1 97 ? -11.095 -12.311 -4.872 1.00 86.44 97 GLY A O 1
ATOM 797 N N . GLU A 1 98 ? -12.974 -12.204 -3.663 1.00 90.25 98 GLU A N 1
ATOM 798 C CA . GLU A 1 98 ? -13.777 -13.068 -4.538 1.00 90.25 98 GLU A CA 1
ATOM 799 C C . GLU A 1 98 ? -13.856 -12.521 -5.968 1.00 90.25 98 GLU A C 1
ATOM 801 O O . GLU A 1 98 ? -13.686 -13.261 -6.940 1.00 90.25 98 GLU A O 1
ATOM 806 N N . ASN A 1 99 ? -14.054 -11.209 -6.121 1.00 88.75 99 ASN A N 1
ATOM 807 C CA . ASN A 1 99 ? -14.073 -10.551 -7.425 1.00 88.75 99 ASN A CA 1
ATOM 808 C C . ASN A 1 99 ? -12.731 -10.675 -8.165 1.00 88.75 99 ASN A C 1
ATOM 810 O O . ASN A 1 99 ? -12.722 -10.853 -9.389 1.00 88.75 99 ASN A O 1
ATOM 814 N N . HIS A 1 100 ? -11.607 -10.589 -7.453 1.00 90.25 100 HIS A N 1
ATOM 815 C CA . HIS A 1 100 ? -10.278 -10.829 -8.021 1.00 90.25 100 HIS A CA 1
ATOM 816 C C . HIS A 1 100 ? -10.065 -12.317 -8.344 1.00 90.25 100 HIS A C 1
ATOM 818 O O . HIS A 1 100 ? -9.580 -12.647 -9.429 1.00 90.25 100 HIS A O 1
ATOM 824 N N . GLY A 1 101 ? -10.536 -13.220 -7.481 1.00 87.44 101 GLY A N 1
ATOM 825 C CA . GLY A 1 101 ? -10.502 -14.667 -7.695 1.00 87.44 101 GLY A CA 1
ATOM 826 C C . GLY A 1 101 ? -11.268 -15.108 -8.947 1.00 87.44 101 GLY A C 1
ATOM 827 O O . GLY A 1 101 ? -10.743 -15.880 -9.748 1.00 87.44 101 GLY A O 1
ATOM 828 N N . ARG A 1 102 ? -12.451 -14.531 -9.211 1.00 89.94 102 ARG A N 1
ATOM 829 C CA . ARG A 1 102 ? -13.223 -14.760 -10.456 1.00 89.94 102 ARG A CA 1
ATOM 830 C C . ARG A 1 102 ? -12.445 -14.392 -11.724 1.00 89.94 102 ARG A C 1
ATOM 832 O O . ARG A 1 102 ? -12.706 -14.943 -12.788 1.00 89.94 102 ARG A O 1
ATOM 839 N N . ARG A 1 103 ? -11.476 -13.478 -11.616 1.00 85.81 103 ARG A N 1
ATOM 840 C CA . ARG A 1 103 ? -10.576 -13.053 -12.704 1.00 85.81 103 ARG A CA 1
ATOM 841 C C . ARG A 1 103 ? -9.238 -13.801 -12.692 1.00 85.81 103 ARG A C 1
ATOM 843 O O . ARG A 1 103 ? -8.311 -13.398 -13.389 1.00 85.81 103 ARG A O 1
ATOM 850 N N . LYS A 1 104 ? -9.141 -14.895 -11.926 1.00 88.62 104 LYS A N 1
ATOM 851 C CA . LYS A 1 104 ? -7.945 -15.740 -11.777 1.00 88.62 104 LYS A CA 1
ATOM 852 C C . LYS A 1 104 ? -6.721 -14.965 -11.275 1.00 88.62 104 LYS A C 1
ATOM 854 O O . LYS A 1 104 ? -5.590 -15.285 -11.639 1.00 88.62 104 LYS A O 1
ATOM 859 N N . ILE A 1 105 ? -6.947 -13.940 -10.453 1.00 86.06 105 ILE A N 1
ATOM 860 C CA . ILE A 1 105 ? -5.881 -13.243 -9.734 1.00 86.06 105 ILE A CA 1
ATOM 861 C C . ILE A 1 105 ? -5.611 -14.031 -8.453 1.00 86.06 105 ILE A C 1
ATOM 863 O O . ILE A 1 105 ? -6.475 -14.130 -7.582 1.00 86.06 105 ILE A O 1
ATOM 867 N N . VAL A 1 106 ? -4.434 -14.649 -8.377 1.00 86.38 106 VAL A N 1
ATOM 868 C CA . VAL A 1 106 ? -4.022 -15.494 -7.247 1.00 86.38 106 VAL A CA 1
ATOM 869 C C . VAL A 1 106 ? -3.262 -14.680 -6.201 1.00 86.38 106 VAL A C 1
ATOM 871 O O . VAL A 1 106 ? -2.815 -13.572 -6.477 1.00 86.38 106 VAL A O 1
ATOM 874 N N . LYS A 1 107 ? -3.077 -15.226 -4.993 1.00 81.94 107 LYS A N 1
ATOM 875 C CA . LYS A 1 107 ? -2.375 -14.539 -3.893 1.00 81.94 107 LYS A CA 1
ATOM 876 C C . LYS A 1 107 ? -1.003 -13.981 -4.305 1.00 81.94 107 LYS A C 1
ATOM 878 O O . LYS A 1 107 ? -0.705 -12.837 -3.979 1.00 81.94 107 LYS A O 1
ATOM 883 N N . SER A 1 108 ? -0.212 -14.740 -5.062 1.00 81.06 108 SER A N 1
ATOM 884 C CA . SER A 1 108 ? 1.111 -14.301 -5.530 1.00 81.06 108 SER A CA 1
ATOM 885 C C . SER A 1 108 ? 1.064 -13.103 -6.488 1.00 81.06 108 SER A C 1
ATOM 887 O O . SER A 1 108 ? 2.045 -12.383 -6.634 1.00 81.06 108 SER A O 1
ATOM 889 N N . GLU A 1 109 ? -0.085 -12.808 -7.104 1.00 80.62 109 GLU A N 1
ATOM 890 C CA . GLU A 1 109 ? -0.268 -11.584 -7.894 1.00 80.62 109 GLU A CA 1
ATOM 891 C C . GLU A 1 109 ? -0.299 -10.330 -7.007 1.00 80.62 109 GLU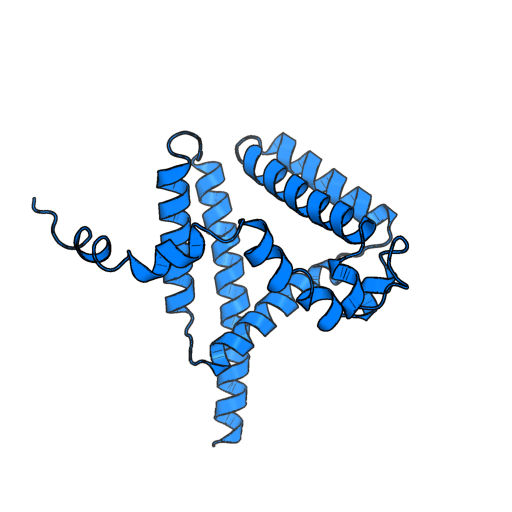 A C 1
ATOM 893 O O . GLU A 1 109 ? 0.095 -9.255 -7.455 1.00 80.62 109 GLU A O 1
ATOM 898 N N . PHE A 1 110 ? -0.710 -10.461 -5.741 1.00 79.38 110 PHE A N 1
ATOM 899 C CA . PHE A 1 110 ? -0.695 -9.366 -4.768 1.00 79.38 110 PHE A CA 1
ATOM 900 C C . PHE A 1 110 ? 0.682 -9.160 -4.125 1.00 79.38 110 PHE A C 1
ATOM 902 O O . PHE A 1 110 ? 0.981 -8.057 -3.672 1.00 79.38 110 PHE A O 1
ATOM 909 N N . GLU A 1 111 ? 1.555 -10.173 -4.138 1.00 82.94 111 GLU A N 1
ATOM 910 C CA . GLU A 1 111 ? 2.937 -10.061 -3.636 1.00 82.94 111 GLU A CA 1
ATOM 911 C C . GLU A 1 111 ? 3.763 -9.042 -4.436 1.00 82.94 111 GLU A C 1
ATOM 913 O O . GLU A 1 111 ? 4.726 -8.477 -3.921 1.00 82.94 111 GLU A O 1
ATOM 918 N N . VAL A 1 112 ? 3.325 -8.705 -5.654 1.00 81.31 112 VAL A N 1
ATOM 919 C CA . VAL A 1 112 ? 3.899 -7.626 -6.470 1.00 81.31 112 VAL A CA 1
ATOM 920 C C . VAL A 1 112 ? 3.944 -6.302 -5.706 1.00 81.31 112 VAL A C 1
ATOM 922 O O . VAL A 1 112 ? 4.910 -5.559 -5.851 1.00 81.31 112 VAL A O 1
ATOM 925 N N . LEU A 1 113 ? 2.950 -6.013 -4.858 1.00 79.81 113 LEU A N 1
ATOM 926 C CA . LEU A 1 113 ? 2.945 -4.804 -4.032 1.00 79.81 113 LEU A CA 1
ATOM 927 C C . LEU A 1 113 ? 4.122 -4.783 -3.046 1.00 79.81 113 LEU A C 1
ATOM 929 O O . LEU A 1 113 ? 4.760 -3.748 -2.867 1.00 79.81 113 LEU A O 1
ATOM 933 N N . VAL A 1 114 ? 4.445 -5.928 -2.443 1.00 83.62 114 VAL A N 1
ATOM 934 C CA . VAL A 1 114 ? 5.589 -6.062 -1.530 1.00 83.62 114 VAL A CA 1
ATOM 935 C C . VAL A 1 114 ? 6.889 -5.803 -2.288 1.00 83.62 114 VAL A C 1
ATOM 937 O O . VAL A 1 114 ? 7.725 -5.021 -1.841 1.00 83.62 114 VAL A O 1
ATOM 940 N N . GLU A 1 115 ? 7.034 -6.380 -3.480 1.00 84.44 115 GLU A N 1
ATOM 941 C CA . GLU A 1 115 ? 8.212 -6.169 -4.326 1.00 84.44 115 GLU A CA 1
ATOM 942 C C . GLU A 1 115 ? 8.328 -4.720 -4.836 1.00 84.44 115 GLU A C 1
ATOM 944 O O . GLU A 1 115 ? 9.430 -4.183 -4.953 1.00 84.44 115 GLU A O 1
ATOM 949 N N . MET A 1 116 ? 7.208 -4.034 -5.096 1.00 82.06 116 MET A N 1
ATOM 950 C CA . MET A 1 116 ? 7.217 -2.596 -5.393 1.00 82.06 116 MET A CA 1
ATOM 951 C C . MET A 1 116 ? 7.749 -1.775 -4.219 1.00 82.06 116 MET A C 1
ATOM 953 O O . MET A 1 116 ? 8.590 -0.901 -4.423 1.00 82.06 116 MET A O 1
ATOM 957 N N . LEU A 1 117 ? 7.281 -2.056 -3.001 1.00 83.56 117 LEU A N 1
ATOM 958 C CA . LEU A 1 117 ? 7.721 -1.357 -1.795 1.00 83.56 117 LEU A CA 1
ATOM 959 C C . LEU A 1 117 ? 9.206 -1.614 -1.499 1.00 83.56 117 LEU A C 1
ATOM 961 O O . LEU A 1 117 ? 9.924 -0.679 -1.148 1.00 83.56 117 LEU A O 1
ATOM 965 N N . LYS A 1 118 ? 9.705 -2.835 -1.728 1.00 87.38 118 LYS A N 1
ATOM 966 C CA . LYS A 1 118 ? 11.144 -3.133 -1.638 1.00 87.38 118 LYS A CA 1
ATOM 967 C C . LYS A 1 118 ? 11.955 -2.323 -2.647 1.00 87.38 118 LYS A C 1
ATOM 969 O O . LYS A 1 118 ? 12.894 -1.640 -2.256 1.00 87.38 118 LYS A O 1
ATOM 974 N N . LYS A 1 119 ? 11.560 -2.304 -3.923 1.00 83.56 119 LYS A N 1
ATOM 975 C CA . LYS A 1 119 ? 12.235 -1.496 -4.958 1.00 83.56 119 LYS A CA 1
ATOM 976 C C . LYS A 1 119 ? 12.175 0.006 -4.671 1.00 83.56 119 LYS A C 1
ATOM 978 O O . LYS A 1 119 ? 13.132 0.733 -4.941 1.00 83.56 119 LYS A O 1
ATOM 983 N N . LEU A 1 120 ? 11.062 0.495 -4.121 1.00 80.62 120 LEU A N 1
ATOM 984 C CA . LEU A 1 120 ? 10.965 1.865 -3.621 1.00 80.62 120 LEU A CA 1
ATOM 985 C C . LEU A 1 120 ? 12.019 2.104 -2.534 1.00 80.62 120 LEU A C 1
ATOM 987 O O . LEU A 1 120 ? 12.737 3.101 -2.601 1.00 80.62 120 LEU A O 1
ATOM 991 N N . GLY A 1 121 ? 12.146 1.172 -1.589 1.00 84.56 121 GLY A N 1
ATOM 992 C CA . GLY A 1 121 ? 13.190 1.148 -0.570 1.00 84.56 121 GLY A CA 1
ATOM 993 C C . GLY A 1 121 ? 14.604 1.185 -1.151 1.00 84.56 121 GLY A C 1
ATOM 994 O O . GLY A 1 121 ? 15.373 2.078 -0.818 1.00 84.56 121 GLY A O 1
ATOM 995 N N . GLU A 1 122 ? 14.941 0.295 -2.084 1.00 86.88 122 GLU A N 1
ATOM 996 C CA . GLU A 1 122 ? 16.249 0.270 -2.760 1.00 86.88 122 GLU A CA 1
ATOM 997 C C . GLU A 1 122 ? 16.586 1.622 -3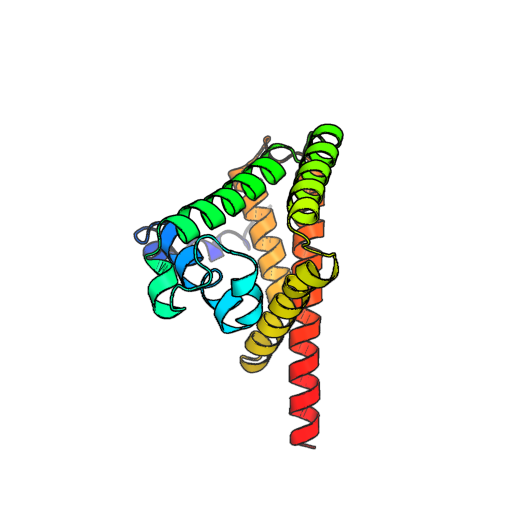.408 1.00 86.88 122 GLU A C 1
ATOM 999 O O . GLU A 1 122 ? 17.689 2.151 -3.258 1.00 86.88 122 GLU A O 1
ATOM 1004 N N . ASN A 1 123 ? 15.614 2.222 -4.100 1.00 79.94 123 ASN A N 1
ATOM 1005 C CA . ASN A 1 123 ? 15.767 3.533 -4.725 1.00 79.94 123 ASN A CA 1
ATOM 1006 C C . ASN A 1 123 ? 16.012 4.654 -3.702 1.00 79.94 123 ASN A C 1
ATOM 1008 O O . ASN A 1 123 ? 16.731 5.610 -4.000 1.00 79.94 123 ASN A O 1
ATOM 1012 N N . HIS A 1 124 ? 15.414 4.572 -2.516 1.00 83.50 124 HIS A N 1
ATOM 1013 C CA . HIS A 1 124 ? 15.684 5.500 -1.416 1.00 83.50 124 HIS A CA 1
ATOM 1014 C C . HIS A 1 124 ? 17.059 5.229 -0.783 1.00 83.50 124 HIS A C 1
ATOM 1016 O O . HIS A 1 124 ? 17.802 6.178 -0.536 1.00 83.50 124 HIS A O 1
ATOM 1022 N N . GLY A 1 125 ? 17.470 3.963 -0.667 1.00 83.38 125 GLY A N 1
ATOM 1023 C CA . GLY A 1 125 ? 18.816 3.570 -0.241 1.00 83.38 125 GLY A CA 1
ATOM 1024 C C . GLY A 1 125 ? 19.919 4.132 -1.147 1.00 83.38 125 GLY A C 1
ATOM 1025 O O . GLY A 1 125 ? 20.921 4.642 -0.652 1.00 83.38 125 GLY A O 1
ATOM 1026 N N . ARG A 1 126 ? 19.704 4.177 -2.473 1.00 85.38 126 ARG A N 1
ATOM 1027 C CA . ARG A 1 126 ? 20.607 4.866 -3.430 1.00 85.38 126 ARG A CA 1
ATOM 1028 C C . ARG A 1 126 ? 20.829 6.338 -3.098 1.00 85.38 126 ARG A C 1
ATOM 1030 O O . ARG A 1 126 ? 21.890 6.887 -3.379 1.00 85.38 126 ARG A O 1
ATOM 1037 N N . ARG A 1 127 ? 19.820 6.977 -2.509 1.00 85.25 127 ARG A N 1
ATOM 1038 C CA . ARG A 1 127 ? 19.841 8.381 -2.081 1.00 85.25 127 ARG A CA 1
ATOM 1039 C C . ARG A 1 127 ? 20.271 8.534 -0.620 1.00 85.25 127 ARG A C 1
ATOM 1041 O O . ARG A 1 127 ? 20.168 9.632 -0.089 1.00 85.25 127 ARG A O 1
ATOM 1048 N N . LYS A 1 128 ? 20.775 7.456 -0.003 1.00 87.69 128 LYS A N 1
ATOM 1049 C CA . LYS A 1 128 ? 21.235 7.390 1.392 1.00 87.69 128 LYS A CA 1
ATOM 1050 C C . LYS A 1 128 ? 20.142 7.707 2.417 1.00 87.69 128 LYS A C 1
ATOM 1052 O O . LYS A 1 128 ? 20.456 8.116 3.528 1.00 87.69 128 LYS A O 1
ATOM 1057 N N . ILE A 1 129 ? 18.884 7.494 2.039 1.00 87.50 129 ILE A N 1
ATOM 1058 C CA . ILE A 1 129 ? 17.749 7.612 2.952 1.00 87.50 129 ILE A CA 1
ATOM 1059 C C . ILE A 1 129 ? 17.726 6.391 3.869 1.00 87.50 129 ILE A C 1
ATOM 1061 O O . ILE A 1 129 ? 17.954 5.263 3.420 1.00 87.50 129 ILE A O 1
ATOM 1065 N N . VAL A 1 130 ? 17.437 6.616 5.146 1.00 88.19 130 VAL A N 1
ATOM 1066 C CA . VAL A 1 130 ? 17.473 5.601 6.204 1.00 88.19 130 VAL A CA 1
ATOM 1067 C C . VAL A 1 130 ? 16.080 5.308 6.767 1.00 88.19 130 VAL A C 1
ATOM 1069 O O . VAL A 1 130 ? 15.143 6.091 6.619 1.00 88.19 130 VAL A O 1
ATOM 1072 N N . LYS A 1 131 ? 15.928 4.167 7.456 1.00 90.31 131 LYS A N 1
ATOM 1073 C CA . LYS A 1 131 ? 14.648 3.740 8.057 1.00 90.31 131 LYS A CA 1
ATOM 1074 C C . LYS A 1 131 ? 14.024 4.812 8.960 1.00 90.31 131 LYS A C 1
ATOM 1076 O O . LYS A 1 131 ? 12.812 5.000 8.921 1.00 90.31 131 LYS A O 1
ATOM 1081 N N . SER A 1 132 ? 14.830 5.519 9.757 1.00 91.75 132 SER A N 1
ATOM 1082 C CA . SER A 1 132 ? 14.324 6.525 10.701 1.00 91.75 132 SER A CA 1
ATOM 1083 C C . SER A 1 132 ? 13.574 7.668 10.013 1.00 91.75 132 SER A C 1
ATOM 1085 O O . SER A 1 132 ? 12.587 8.142 10.562 1.00 91.75 132 SER A O 1
ATOM 1087 N N . GLU A 1 133 ? 13.959 8.052 8.795 1.00 86.00 133 GLU A N 1
ATOM 1088 C CA . GLU A 1 133 ? 13.260 9.096 8.030 1.00 86.00 133 GLU A CA 1
ATOM 1089 C C . GLU A 1 133 ? 11.860 8.632 7.585 1.00 86.00 133 GLU A C 1
ATOM 1091 O O . GLU A 1 133 ? 10.903 9.407 7.590 1.00 86.00 133 GLU A O 1
ATOM 1096 N N . PHE A 1 134 ? 11.693 7.341 7.271 1.00 85.81 134 PHE A N 1
ATOM 1097 C CA . PHE A 1 134 ? 10.378 6.751 6.996 1.00 85.81 134 PHE A CA 1
ATOM 1098 C C . PHE A 1 134 ? 9.509 6.645 8.261 1.00 85.81 134 PHE A C 1
ATOM 1100 O O . PHE A 1 134 ? 8.301 6.879 8.191 1.00 85.81 134 PHE A O 1
ATOM 1107 N N . GLU A 1 135 ? 10.102 6.344 9.420 1.00 91.12 135 GLU A N 1
ATOM 1108 C CA . GLU A 1 135 ? 9.398 6.359 10.714 1.00 91.12 135 GLU A CA 1
ATOM 1109 C C . GLU A 1 135 ? 8.931 7.772 11.097 1.00 91.12 135 GLU A C 1
ATOM 1111 O O . GLU A 1 135 ? 7.827 7.960 11.610 1.00 91.12 135 GLU A O 1
ATOM 1116 N N . GLU A 1 136 ? 9.748 8.791 10.833 1.00 89.56 136 GLU A N 1
ATOM 1117 C CA . GLU A 1 136 ? 9.369 10.193 11.022 1.00 89.56 136 GLU A CA 1
ATOM 1118 C C . GLU A 1 136 ? 8.218 10.589 10.096 1.00 89.56 136 GLU A C 1
ATOM 1120 O O . GLU A 1 136 ? 7.231 11.168 10.558 1.00 89.56 136 GLU A O 1
ATOM 1125 N N . LEU A 1 137 ? 8.278 10.198 8.820 1.00 85.88 137 LEU A N 1
ATOM 1126 C CA . LEU A 1 137 ? 7.185 10.418 7.875 1.00 85.88 137 LEU A CA 1
ATOM 1127 C C . LEU A 1 137 ? 5.888 9.738 8.337 1.00 85.88 137 LEU A C 1
ATOM 1129 O O . LEU A 1 137 ? 4.829 10.367 8.318 1.00 85.88 137 LEU A O 1
ATOM 1133 N N . LYS A 1 138 ? 5.960 8.486 8.807 1.00 90.19 138 LYS A N 1
ATOM 1134 C CA . LYS A 1 138 ? 4.818 7.773 9.399 1.00 90.19 138 LYS A CA 1
ATOM 1135 C C . LYS A 1 138 ? 4.190 8.582 10.540 1.00 90.19 138 LYS A C 1
ATOM 1137 O O . LYS A 1 138 ? 2.971 8.759 10.554 1.00 90.19 138 LYS A O 1
ATOM 1142 N N . LYS A 1 139 ? 4.999 9.096 11.476 1.00 90.75 139 LYS A N 1
ATOM 1143 C CA . LYS A 1 139 ? 4.511 9.918 12.600 1.00 90.75 139 LYS A CA 1
ATOM 1144 C C . LYS A 1 139 ? 3.795 11.173 12.107 1.00 90.75 139 LYS A C 1
ATOM 1146 O O . LYS A 1 139 ? 2.702 11.469 12.581 1.00 90.75 139 LYS A O 1
ATOM 1151 N N . VAL A 1 140 ? 4.375 11.880 11.135 1.00 90.19 140 VAL A N 1
ATOM 1152 C CA . VAL A 1 140 ? 3.766 13.086 10.552 1.00 90.19 140 VAL A CA 1
ATOM 1153 C C . VAL A 1 140 ? 2.425 12.762 9.892 1.00 90.19 140 VAL A C 1
ATOM 1155 O O . VAL A 1 140 ? 1.458 13.486 10.111 1.00 90.19 140 VAL A O 1
ATOM 1158 N N . ILE A 1 141 ? 2.325 11.660 9.142 1.00 79.00 141 ILE A N 1
ATOM 1159 C CA . ILE A 1 141 ? 1.059 11.234 8.523 1.00 79.00 141 ILE A CA 1
ATOM 1160 C C . ILE A 1 141 ? -0.011 10.976 9.590 1.00 79.00 141 ILE A C 1
ATOM 1162 O O . ILE A 1 141 ? -1.133 11.457 9.446 1.00 79.00 141 ILE A O 1
ATOM 1166 N N . LEU A 1 142 ? 0.323 10.270 10.675 1.00 83.69 142 LEU A N 1
ATOM 1167 C CA . LEU A 1 142 ? -0.623 10.002 11.765 1.00 83.69 142 LEU A CA 1
ATOM 1168 C C . LEU A 1 142 ? -1.076 11.284 12.479 1.00 83.69 142 LEU A C 1
ATOM 1170 O O . LEU A 1 142 ? -2.263 11.422 12.785 1.00 83.69 142 LEU A O 1
ATOM 1174 N N . ILE A 1 143 ? -0.167 12.240 12.696 1.00 86.81 143 ILE A N 1
ATOM 1175 C CA . ILE A 1 143 ? -0.502 13.562 13.250 1.00 86.81 143 ILE A CA 1
ATOM 1176 C C . ILE A 1 143 ? -1.490 14.278 12.326 1.00 86.81 143 ILE A C 1
ATOM 1178 O O . ILE A 1 143 ? -2.546 14.712 12.778 1.00 86.81 143 ILE A O 1
ATOM 1182 N N . VAL A 1 144 ? -1.201 14.332 11.022 1.00 82.44 144 VAL A N 1
ATOM 1183 C CA . VAL A 1 144 ? -2.078 14.982 10.038 1.00 82.44 144 VAL A CA 1
ATOM 1184 C C . VAL A 1 144 ? -3.450 14.310 9.980 1.00 82.44 144 VAL A C 1
ATOM 1186 O O . VAL A 1 144 ? -4.461 15.009 9.957 1.00 82.44 144 VAL A O 1
ATOM 1189 N N . LEU A 1 145 ? -3.518 12.975 9.983 1.00 77.88 145 LEU A N 1
ATOM 1190 C CA . LEU A 1 145 ? -4.793 12.252 10.028 1.00 77.88 145 LEU A CA 1
ATOM 1191 C C . LEU A 1 145 ? -5.588 12.618 11.285 1.00 77.88 145 LEU A C 1
ATOM 1193 O O . LEU A 1 145 ? -6.774 12.923 11.183 1.00 77.88 145 LEU A O 1
ATOM 1197 N N . THR A 1 146 ? -4.927 12.662 12.442 1.00 84.25 146 THR A N 1
ATOM 1198 C CA . THR A 1 146 ? -5.553 13.033 13.719 1.00 84.25 146 THR A CA 1
ATOM 1199 C C . THR A 1 146 ? -6.096 14.461 13.682 1.00 84.25 146 THR A C 1
ATOM 1201 O O . THR A 1 146 ? -7.253 14.690 14.022 1.00 84.25 146 THR A O 1
ATOM 1204 N N . GLU A 1 147 ? -5.304 15.424 13.210 1.00 83.19 147 GLU A N 1
ATOM 1205 C CA . GLU A 1 147 ? -5.710 16.831 13.127 1.00 83.19 147 GLU A CA 1
ATOM 1206 C C . GLU A 1 147 ? -6.844 17.066 12.122 1.00 83.19 147 GLU A C 1
ATOM 1208 O O . GLU A 1 147 ? -7.721 17.897 12.357 1.00 83.19 147 GLU A O 1
ATOM 1213 N N . LYS A 1 148 ? -6.827 16.368 10.979 1.00 77.88 148 LYS A N 1
ATOM 1214 C CA . LYS A 1 148 ? -7.795 16.591 9.894 1.00 77.88 148 LYS A CA 1
ATOM 1215 C C . LYS A 1 148 ? -9.107 15.852 10.087 1.00 77.88 148 LYS A C 1
ATOM 1217 O O . LYS A 1 148 ? -10.143 16.362 9.665 1.00 77.88 148 LYS A O 1
ATOM 1222 N N . LEU A 1 149 ? -9.071 14.665 10.681 1.00 76.31 149 LEU A N 1
ATOM 1223 C CA . LEU A 1 149 ? -10.264 13.851 10.899 1.00 76.31 149 LEU A CA 1
ATOM 1224 C C . LEU A 1 149 ? -10.869 14.090 12.285 1.00 76.31 149 LEU A C 1
ATOM 1226 O O . LEU A 1 149 ? -12.078 13.934 12.444 1.00 76.31 149 LEU A O 1
ATOM 1230 N N . GLY A 1 150 ? -10.067 14.514 13.268 1.00 84.38 150 GLY A N 1
ATOM 1231 C CA . GLY A 1 150 ? -10.529 14.811 14.620 1.00 84.38 150 GLY A CA 1
ATOM 1232 C C . GLY A 1 150 ? -11.296 13.634 15.219 1.00 84.38 150 GLY A C 1
ATOM 1233 O O . GLY A 1 150 ? -10.815 12.505 15.238 1.00 84.38 150 GLY A O 1
ATOM 1234 N N . ASN A 1 151 ? -12.531 13.889 15.650 1.00 84.31 151 ASN A N 1
ATOM 1235 C CA . ASN A 1 151 ? -13.420 12.873 16.217 1.00 84.31 151 ASN A CA 1
ATOM 1236 C C . ASN A 1 151 ? -13.878 11.788 15.224 1.00 84.31 151 ASN A C 1
ATOM 1238 O O . ASN A 1 151 ? -14.419 10.778 15.661 1.00 84.31 151 ASN A O 1
ATOM 1242 N N . LYS A 1 152 ? -13.674 11.976 13.913 1.00 76.88 152 LYS A N 1
ATOM 1243 C CA . LYS A 1 152 ? -13.976 10.957 12.896 1.00 76.88 152 LYS A CA 1
ATOM 1244 C C . LYS A 1 152 ? -12.904 9.874 12.805 1.00 76.88 152 LYS A C 1
ATOM 1246 O O . LYS A 1 152 ? -13.167 8.813 12.255 1.00 76.88 152 LYS A O 1
ATOM 1251 N N . LEU A 1 153 ? -11.695 10.127 13.315 1.00 79.00 153 LEU A N 1
ATOM 1252 C CA . LEU A 1 153 ? -10.670 9.093 13.418 1.00 79.00 153 LEU A CA 1
ATOM 1253 C C . LEU A 1 153 ? -10.903 8.299 14.703 1.00 79.00 153 LEU A C 1
ATOM 1255 O O . LEU A 1 153 ? -10.456 8.690 15.781 1.00 79.00 153 LEU A O 1
ATOM 1259 N N . THR A 1 154 ? -11.615 7.181 14.588 1.00 82.19 154 THR A N 1
ATOM 1260 C CA . THR A 1 154 ? -11.841 6.289 15.728 1.00 82.19 154 THR A CA 1
ATOM 1261 C C . THR A 1 154 ? -10.521 5.682 16.224 1.00 82.19 154 THR A C 1
ATOM 1263 O O . THR A 1 154 ? -9.564 5.562 15.450 1.00 82.19 154 THR A O 1
ATOM 1266 N N . PRO A 1 155 ? -10.430 5.256 17.498 1.00 84.00 155 PRO A N 1
ATOM 1267 C CA . PRO A 1 155 ? -9.238 4.575 18.011 1.00 84.00 155 PRO A CA 1
ATOM 1268 C C . PRO A 1 155 ? -8.849 3.340 17.186 1.00 84.00 155 PRO A C 1
ATOM 1270 O O . PRO A 1 155 ? -7.669 3.092 16.941 1.00 84.00 155 PRO A O 1
ATOM 1273 N N . GLN A 1 156 ? -9.846 2.592 16.713 1.00 75.62 156 GLN A N 1
ATOM 1274 C CA . GLN A 1 156 ? -9.679 1.431 15.846 1.00 75.62 156 GLN A CA 1
ATOM 1275 C C . GLN A 1 156 ? -9.091 1.839 14.492 1.00 75.62 156 GLN A C 1
ATOM 1277 O O . GLN A 1 156 ? -8.109 1.243 14.048 1.00 75.62 156 GLN A O 1
ATOM 1282 N N . ALA A 1 157 ? -9.631 2.890 13.867 1.00 72.50 157 ALA A N 1
ATOM 1283 C CA . ALA A 1 157 ? -9.115 3.418 12.610 1.00 72.50 157 ALA A CA 1
ATOM 1284 C C . ALA A 1 157 ? -7.682 3.955 12.754 1.00 72.50 157 ALA A C 1
ATOM 1286 O O . ALA A 1 157 ? -6.834 3.677 11.906 1.00 72.50 157 ALA A O 1
ATOM 1287 N N . ALA A 1 158 ? -7.374 4.663 13.846 1.00 79.81 158 ALA A N 1
ATOM 1288 C CA . ALA A 1 158 ? -6.022 5.132 14.146 1.00 79.81 158 ALA A CA 1
ATOM 1289 C C . ALA A 1 158 ? -5.031 3.963 14.286 1.00 79.81 158 ALA A C 1
ATOM 1291 O O . ALA A 1 158 ? -3.958 3.987 13.682 1.00 79.81 158 ALA A O 1
ATOM 1292 N N . ALA A 1 159 ? -5.409 2.913 15.022 1.00 82.00 159 ALA A N 1
ATOM 1293 C CA . ALA A 1 159 ? -4.599 1.706 15.172 1.00 82.00 159 ALA A CA 1
ATOM 1294 C C . ALA A 1 159 ? -4.411 0.957 13.840 1.00 82.00 159 ALA A C 1
ATOM 1296 O O . ALA A 1 159 ? -3.320 0.459 13.552 1.00 82.00 159 ALA A O 1
ATOM 1297 N N . ALA A 1 160 ? -5.447 0.898 12.998 1.00 77.62 160 ALA A N 1
ATOM 1298 C CA . ALA A 1 160 ? -5.358 0.301 11.668 1.00 77.62 160 ALA A CA 1
ATOM 1299 C C . ALA A 1 160 ? -4.386 1.073 10.759 1.00 77.62 160 ALA A C 1
ATOM 1301 O O . ALA A 1 160 ? -3.547 0.453 10.102 1.00 77.62 160 ALA A O 1
ATOM 1302 N N . TRP A 1 161 ? -4.443 2.409 10.764 1.00 82.75 161 TRP A N 1
ATOM 1303 C CA . TRP A 1 161 ? -3.506 3.260 10.026 1.00 82.75 161 TRP A CA 1
ATOM 1304 C C . TRP A 1 161 ? -2.071 3.130 10.531 1.00 82.75 161 TRP A C 1
ATOM 1306 O O . TRP A 1 161 ? -1.155 3.005 9.718 1.00 82.75 161 TRP A O 1
ATOM 1316 N N . ASP A 1 162 ? -1.863 3.100 11.850 1.00 88.81 162 ASP A N 1
ATOM 1317 C CA . ASP A 1 162 ? -0.537 2.868 12.427 1.00 88.81 162 ASP A CA 1
ATOM 1318 C C . ASP A 1 162 ? 0.036 1.521 11.971 1.00 88.81 162 ASP A C 1
ATOM 1320 O O . ASP A 1 162 ? 1.171 1.457 11.488 1.00 88.81 162 ASP A O 1
ATOM 1324 N N . LYS A 1 163 ? -0.768 0.453 12.026 1.00 84.50 163 LYS A N 1
ATOM 1325 C CA . LYS A 1 163 ? -0.362 -0.879 11.568 1.00 84.50 163 LYS A CA 1
ATOM 1326 C C . LYS A 1 163 ? -0.057 -0.902 10.070 1.00 84.50 163 LYS A C 1
ATOM 1328 O O . LYS A 1 163 ? 0.971 -1.448 9.672 1.00 84.50 163 LYS A O 1
ATOM 1333 N N . ALA A 1 164 ? -0.907 -0.295 9.241 1.00 83.50 164 ALA A N 1
ATOM 1334 C CA . ALA A 1 164 ? -0.711 -0.233 7.794 1.00 83.50 164 ALA A CA 1
ATOM 1335 C C . ALA A 1 164 ? 0.581 0.513 7.425 1.00 83.50 164 ALA A C 1
ATOM 1337 O O . ALA A 1 164 ? 1.396 -0.002 6.659 1.00 83.50 164 ALA A O 1
ATOM 1338 N N . LEU A 1 165 ? 0.810 1.689 8.016 1.00 86.88 165 LEU A N 1
ATOM 1339 C CA . LEU A 1 165 ? 2.027 2.469 7.786 1.00 86.88 165 LEU A CA 1
ATOM 1340 C C . LEU A 1 165 ? 3.271 1.754 8.329 1.00 86.88 165 LEU A C 1
ATOM 1342 O O . LEU A 1 165 ? 4.315 1.808 7.690 1.00 86.88 165 LEU A O 1
ATOM 1346 N N . SER A 1 166 ? 3.164 1.028 9.447 1.00 90.25 166 SER A N 1
ATOM 1347 C CA . SER A 1 166 ? 4.269 0.208 9.975 1.00 90.25 166 SER A CA 1
ATOM 1348 C C . SER A 1 166 ? 4.713 -0.864 8.983 1.00 90.25 166 SER A C 1
ATOM 1350 O O . SER A 1 166 ? 5.908 -1.050 8.777 1.00 90.25 166 SER A O 1
ATOM 1352 N N . VAL A 1 167 ? 3.763 -1.545 8.330 1.00 89.88 167 VAL A N 1
ATOM 1353 C CA . VAL A 1 167 ? 4.081 -2.531 7.285 1.00 89.88 167 VAL A CA 1
ATOM 1354 C C . VAL A 1 167 ? 4.804 -1.863 6.116 1.00 89.88 167 VAL A C 1
ATOM 1356 O O . VAL A 1 167 ? 5.792 -2.406 5.630 1.00 89.88 167 VAL A O 1
ATOM 1359 N N . VAL A 1 168 ? 4.359 -0.675 5.687 1.00 85.88 168 VAL A N 1
ATOM 1360 C CA . VAL A 1 168 ? 5.032 0.079 4.617 1.00 85.88 168 VAL A CA 1
ATOM 1361 C C . VAL A 1 168 ? 6.474 0.406 5.003 1.00 85.88 168 VAL A C 1
ATOM 1363 O O . VAL A 1 168 ? 7.373 0.098 4.225 1.00 85.88 168 VAL A O 1
ATOM 1366 N N . VAL A 1 169 ? 6.700 0.974 6.194 1.00 89.19 169 VAL A N 1
ATOM 1367 C CA . VAL A 1 169 ? 8.046 1.325 6.683 1.00 89.19 169 VAL A CA 1
ATOM 1368 C C . VAL A 1 169 ? 8.947 0.094 6.779 1.00 89.19 169 VAL A C 1
ATOM 1370 O O . VAL A 1 169 ? 10.115 0.144 6.396 1.00 89.19 169 VAL A O 1
ATOM 1373 N N . GLU A 1 170 ? 8.420 -1.028 7.263 1.00 92.94 170 GLU A N 1
ATOM 1374 C CA . GLU A 1 170 ? 9.197 -2.256 7.404 1.00 92.94 170 GLU A CA 1
ATOM 1375 C C . GLU A 1 170 ? 9.614 -2.822 6.039 1.00 92.94 170 GLU A C 1
ATOM 1377 O O . GLU A 1 170 ? 10.791 -3.105 5.813 1.00 92.94 170 GLU A O 1
ATOM 1382 N N . VAL A 1 171 ? 8.681 -2.918 5.089 1.00 91.12 171 VAL A N 1
ATOM 1383 C CA . VAL A 1 171 ? 8.976 -3.454 3.752 1.00 91.12 171 VAL A CA 1
ATOM 1384 C C . VAL A 1 171 ? 9.913 -2.527 2.966 1.00 91.12 171 VAL A C 1
ATOM 1386 O O . VAL A 1 171 ? 10.836 -3.011 2.306 1.00 91.12 171 VAL A O 1
ATOM 1389 N N . THR A 1 172 ? 9.744 -1.201 3.043 1.00 86.88 172 THR A N 1
ATOM 1390 C CA . THR A 1 172 ? 10.683 -0.268 2.393 1.00 86.88 172 THR A CA 1
ATOM 1391 C C . THR A 1 172 ? 12.062 -0.322 3.047 1.00 86.88 172 THR A C 1
ATOM 1393 O O . THR A 1 172 ? 13.070 -0.297 2.338 1.00 86.88 172 THR A O 1
ATOM 1396 N N . SER A 1 173 ? 12.139 -0.483 4.372 1.00 90.31 173 SER A N 1
ATOM 1397 C CA . SER A 1 173 ? 13.410 -0.666 5.078 1.00 90.31 173 SER A CA 1
ATOM 1398 C C . SER A 1 173 ? 14.154 -1.916 4.618 1.00 90.31 173 SER A C 1
ATOM 1400 O O . SER A 1 173 ? 15.368 -1.855 4.440 1.00 90.31 173 SER A O 1
ATOM 1402 N N . GLN A 1 174 ? 13.459 -3.032 4.381 1.00 92.44 174 GLN A N 1
ATOM 1403 C CA . GLN A 1 174 ? 14.080 -4.242 3.827 1.00 92.44 174 GLN A CA 1
ATOM 1404 C C . GLN A 1 174 ? 14.731 -3.964 2.464 1.00 92.44 174 GLN A C 1
ATOM 1406 O O . GLN A 1 174 ? 15.851 -4.411 2.205 1.00 92.44 174 GLN A O 1
ATOM 1411 N N . GLY A 1 175 ? 14.071 -3.171 1.614 1.00 89.56 175 GLY A N 1
ATOM 1412 C CA . GLY A 1 175 ? 14.634 -2.701 0.347 1.00 89.56 175 GLY A CA 1
ATOM 1413 C C . GLY A 1 175 ? 15.880 -1.822 0.515 1.00 89.56 175 GLY A C 1
ATOM 1414 O O . GLY A 1 175 ? 16.892 -2.042 -0.151 1.00 89.56 175 GLY A O 1
ATOM 1415 N N . ILE A 1 176 ? 15.848 -0.858 1.445 1.00 89.31 176 ILE A N 1
ATOM 1416 C CA . ILE A 1 176 ? 17.000 0.011 1.765 1.00 89.31 176 ILE A CA 1
ATOM 1417 C C . ILE A 1 176 ? 18.202 -0.827 2.221 1.00 89.31 176 ILE A C 1
ATOM 1419 O O . ILE A 1 176 ? 19.323 -0.627 1.739 1.00 89.31 176 ILE A O 1
ATOM 1423 N N . SER A 1 177 ? 17.971 -1.778 3.131 1.00 89.56 177 SER A N 1
ATOM 1424 C CA . SER A 1 177 ? 19.006 -2.670 3.657 1.00 89.56 177 SER A CA 1
ATOM 1425 C C . SER A 1 177 ? 19.603 -3.544 2.559 1.00 89.56 177 SER A C 1
ATOM 1427 O O . SER A 1 177 ? 20.825 -3.647 2.478 1.00 89.56 177 SER A O 1
ATOM 1429 N N . SER A 1 178 ? 18.764 -4.098 1.679 1.00 88.38 178 SER A N 1
ATOM 1430 C CA . SER A 1 178 ? 19.206 -4.936 0.557 1.00 88.38 178 SER A CA 1
ATOM 1431 C C . SER A 1 178 ? 20.145 -4.173 -0.384 1.00 88.38 178 SER A C 1
ATOM 1433 O O . SER A 1 178 ? 21.217 -4.672 -0.723 1.00 88.38 178 SER A O 1
ATOM 1435 N N . TYR A 1 179 ? 19.806 -2.925 -0.739 1.00 87.19 179 TYR A N 1
ATOM 1436 C CA . TYR A 1 179 ? 20.695 -2.073 -1.536 1.00 87.19 179 TYR A CA 1
ATOM 1437 C C . TYR A 1 179 ? 22.001 -1.749 -0.801 1.00 87.19 179 TYR A C 1
ATOM 1439 O O . TYR A 1 179 ? 23.082 -1.864 -1.376 1.00 87.19 179 TYR A O 1
ATOM 1447 N N . THR A 1 180 ? 21.910 -1.343 0.467 1.00 83.19 180 THR A N 1
ATOM 1448 C CA . THR A 1 180 ? 23.081 -0.924 1.252 1.00 83.19 180 THR A CA 1
ATOM 1449 C C . THR A 1 180 ? 24.085 -2.065 1.407 1.00 83.19 180 THR A C 1
ATOM 1451 O O . THR A 1 180 ? 25.278 -1.855 1.209 1.00 83.19 180 THR A O 1
ATOM 1454 N N . GLN A 1 181 ? 23.610 -3.282 1.692 1.00 83.00 181 GLN A N 1
ATOM 1455 C CA . GLN A 1 181 ? 24.451 -4.478 1.793 1.00 83.00 181 GLN A CA 1
ATOM 1456 C C . GLN A 1 181 ? 25.118 -4.823 0.459 1.00 83.00 181 GLN A C 1
ATOM 1458 O O . GLN A 1 181 ? 26.333 -5.002 0.419 1.00 83.00 181 GLN A O 1
ATOM 1463 N N . ALA A 1 182 ? 24.346 -4.849 -0.634 1.00 79.94 182 ALA A N 1
ATOM 1464 C CA . ALA A 1 182 ? 24.881 -5.124 -1.966 1.00 79.94 182 ALA A CA 1
ATOM 1465 C C . ALA A 1 182 ? 25.933 -4.085 -2.387 1.00 79.94 182 ALA A C 1
ATOM 1467 O O . ALA A 1 182 ? 26.965 -4.434 -2.957 1.00 79.94 182 ALA A O 1
ATOM 1468 N N . HIS A 1 183 ? 25.711 -2.807 -2.070 1.00 78.12 183 HIS A N 1
ATOM 1469 C CA . HIS A 1 183 ? 26.670 -1.752 -2.374 1.00 78.12 183 HIS A CA 1
ATOM 1470 C C . HIS A 1 183 ? 27.948 -1.884 -1.539 1.00 78.12 183 HIS A C 1
ATOM 1472 O O . HIS A 1 183 ? 29.030 -1.801 -2.103 1.00 78.12 183 HIS A O 1
ATOM 1478 N N . LEU A 1 184 ? 27.848 -2.164 -0.235 1.00 73.88 184 LEU A N 1
ATOM 1479 C CA . LEU A 1 184 ? 29.019 -2.379 0.625 1.00 73.88 184 LEU A CA 1
ATOM 1480 C C . LEU A 1 184 ? 29.882 -3.558 0.155 1.00 73.88 184 LEU A C 1
ATOM 1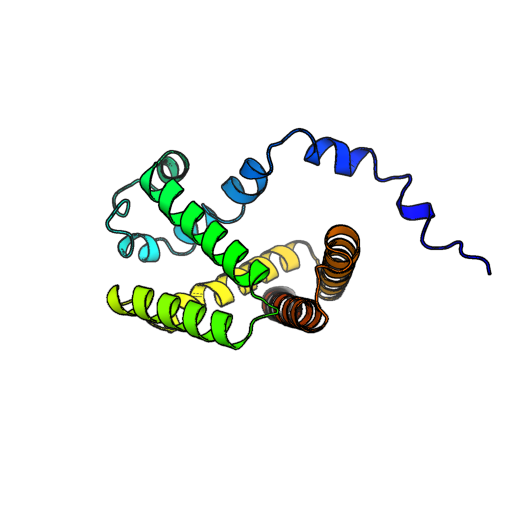482 O O . LEU A 1 184 ? 31.099 -3.425 0.134 1.00 73.88 184 LEU A O 1
ATOM 1486 N N . SER A 1 185 ? 29.269 -4.658 -0.302 1.00 73.06 185 SER A N 1
ATOM 1487 C CA . SER A 1 185 ? 30.000 -5.826 -0.823 1.00 73.06 185 SER A CA 1
ATOM 1488 C C . SER A 1 185 ? 30.748 -5.592 -2.141 1.00 73.06 185 SER A C 1
ATOM 1490 O O . SER A 1 185 ? 31.577 -6.408 -2.520 1.00 73.06 185 SER A O 1
ATOM 1492 N N . ILE A 1 186 ? 30.445 -4.508 -2.863 1.00 74.19 186 ILE A N 1
ATOM 1493 C CA . ILE A 1 186 ? 31.124 -4.149 -4.121 1.00 74.19 186 ILE A CA 1
ATOM 1494 C C . ILE A 1 186 ? 32.368 -3.284 -3.855 1.00 74.19 186 ILE A C 1
ATOM 1496 O O . ILE A 1 186 ? 33.251 -3.203 -4.705 1.00 74.19 186 ILE A O 1
ATOM 1500 N N . ILE A 1 187 ? 32.434 -2.615 -2.700 1.00 71.00 187 ILE A N 1
ATOM 1501 C CA . ILE A 1 187 ? 33.485 -1.637 -2.371 1.00 71.00 187 ILE A CA 1
ATOM 1502 C C . ILE A 1 187 ? 34.481 -2.203 -1.335 1.00 71.00 187 ILE A C 1
ATOM 1504 O O . ILE A 1 187 ? 35.460 -1.533 -1.010 1.00 71.00 187 ILE A O 1
ATOM 1508 N N . SER A 1 188 ? 34.231 -3.410 -0.807 1.00 54.97 188 SER A N 1
ATOM 1509 C CA . SER A 1 188 ? 35.112 -4.171 0.097 1.00 54.97 188 SER A CA 1
ATOM 1510 C C . SER A 1 188 ? 35.995 -5.151 -0.663 1.00 54.97 188 SER A C 1
ATOM 1512 O O . SER A 1 188 ? 37.198 -5.221 -0.343 1.00 54.97 188 SER A O 1
#

Organism: Timema poppense (NCBI:txid170557)

Secondary structure (DSSP, 8-state):
----SSGGGTTSTHHHHHHHSSS-THHHHHHHTHHHHHHH-GGGGGG-TTTTTS-TTTGGG-HHHHHHHHHHHHHHHHHHHTTT-HHHHHHHHHHHHHHHHHTT--HHHHHHHHHHHHHHHHHHHHTT--HHHHHHHHHHHHHHHHHHHGGGS-HHHHHHHHHHHHHHHHHHHHHHHHHHHHHHHHH-

pLDDT: mean 74.85, std 19.39, range [28.2, 92.94]

Sequence (188 aa):
MPHTTIQNICHTAPVFFKRFSTASTKSFFICFDRFWFFRTYPQKLEKFAAFSTVPLDELPTNKKFHAHANAIMYTVTSVVDNLDEPEVLVEMLKKLGENHGRRKIVKSEFEVLVEMLKKLGENHGRRKIVKSEFEELKKVILIVLTEKLGNKLTPQAAAAWDKALSVVVEVTSQGISSYTQAHLSIIS

InterPro domains:
  IPR000971 Globin [PF00042] (37-116)
  IPR000971 Globin [PS01033] (1-177)
  IPR009050 Globin-like superfamily [SSF46458] (36-118)
  IPR009050 Globin-like superfamily [SSF46458] (111-171)
  IPR012292 Globin/Protoglobin [G3DSA:1.10.490.10] (35-114)
  IPR012292 Globin/Protoglobin [G3DSA:1.10.490.10] (115-179)
  IPR044399 Myoglobin-like, M family globin domain [cd01040] (36-171)